Protein AF-A0A540MP29-F1 (afdb_monomer_lite)

Radius of gyration: 24.88 Å; chains: 1; bounding box: 74×57×74 Å

InterPro domains:
  IPR001371 Glycoside hydrolase, family 14B, plant [PR00842] (79-89)
  IPR001371 Glycoside hydrolase, family 14B, plant [PR00842] (167-181)
  IPR001371 Glycoside hydrolase, family 14B, plant [PR00842] (182-196)
  IPR001554 Glycoside hydrolase, family 14 [PF01373] (43-194)
  IPR001554 Glycoside hydrolase, family 14 [PR00750] (41-57)
  IPR001554 Glycoside hydrolase, family 14 [PR00750] (58-69)
  IPR001554 Glycoside hydrolase, family 14 [PR00750] (76-99)
  IPR001554 Glycoside hydrolase, family 14 [PR00750] (116-138)
  IPR001554 Glycoside hydrolase, family 14 [PTHR31352] (33-196)
  IPR017853 Glycoside hydrolase superfamily [SSF51445] (36-203)

Structure (mmCIF, N/CA/C/O backbone):
data_AF-A0A540MP29-F1
#
_entry.id   AF-A0A540MP29-F1
#
loop_
_atom_site.group_PDB
_atom_site.id
_atom_site.type_symbol
_atom_site.label_atom_id
_atom_site.label_alt_id
_atom_site.label_comp_id
_atom_site.label_asym_id
_atom_site.label_entity_id
_atom_site.label_seq_id
_atom_site.pdbx_PDB_ins_code
_atom_site.Cartn_x
_atom_site.Cartn_y
_atom_site.Cartn_z
_atom_site.occupancy
_atom_site.B_iso_or_equiv
_atom_site.auth_seq_id
_atom_site.auth_comp_id
_atom_site.auth_asym_id
_atom_site.auth_atom_id
_atom_site.pdbx_PDB_model_num
ATOM 1 N N . MET A 1 1 ? 47.953 -23.036 -49.749 1.00 33.31 1 MET A N 1
ATOM 2 C CA . MET A 1 1 ? 49.205 -23.776 -49.501 1.00 33.31 1 MET A CA 1
ATOM 3 C C . MET A 1 1 ? 49.205 -24.235 -48.051 1.00 33.31 1 MET A C 1
ATOM 5 O O . MET A 1 1 ? 49.111 -23.374 -47.195 1.00 33.31 1 MET A O 1
ATOM 9 N N . VAL A 1 2 ? 49.232 -25.565 -47.855 1.00 31.31 2 VAL A N 1
ATOM 10 C CA . VAL A 1 2 ? 49.793 -26.329 -46.709 1.00 31.31 2 VAL A CA 1
ATOM 11 C C . VAL A 1 2 ? 49.243 -25.942 -45.317 1.00 31.31 2 VAL A C 1
ATOM 13 O O . VAL A 1 2 ? 49.648 -24.937 -44.757 1.00 31.31 2 VAL A O 1
ATOM 16 N N . ARG A 1 3 ? 48.173 -26.562 -44.783 1.00 27.64 3 ARG A N 1
ATOM 17 C CA . ARG A 1 3 ? 48.098 -27.882 -44.098 1.00 27.64 3 ARG A CA 1
ATOM 18 C C . ARG A 1 3 ? 49.318 -28.210 -43.233 1.00 27.64 3 ARG A C 1
ATOM 20 O O . ARG A 1 3 ? 50.332 -28.581 -43.789 1.00 27.64 3 ARG A O 1
ATOM 27 N N . ASP A 1 4 ? 49.128 -28.241 -41.916 1.00 33.19 4 ASP A N 1
ATOM 28 C CA . ASP A 1 4 ? 49.506 -29.421 -41.137 1.00 33.19 4 ASP A CA 1
ATOM 29 C C . ASP A 1 4 ? 48.557 -29.641 -39.959 1.00 33.19 4 ASP A C 1
ATOM 31 O O . ASP A 1 4 ? 47.975 -28.716 -39.395 1.00 33.19 4 ASP A O 1
ATOM 35 N N . SER A 1 5 ? 48.336 -30.924 -39.705 1.00 32.25 5 SER A N 1
ATOM 36 C CA . SER A 1 5 ? 47.266 -31.533 -38.934 1.00 32.25 5 SER A CA 1
ATOM 37 C C . SER A 1 5 ? 47.905 -32.480 -37.924 1.00 32.25 5 SER A C 1
ATOM 39 O O . SER A 1 5 ? 48.647 -33.372 -38.318 1.00 32.25 5 SER A O 1
ATOM 41 N N . ALA A 1 6 ? 47.567 -32.330 -36.648 1.00 35.88 6 ALA A N 1
ATOM 42 C CA . ALA A 1 6 ? 47.638 -33.361 -35.611 1.00 35.88 6 ALA A CA 1
ATOM 43 C C . ALA A 1 6 ? 46.586 -32.939 -34.567 1.00 35.88 6 ALA A C 1
ATOM 45 O O . ALA A 1 6 ? 46.634 -31.818 -34.083 1.00 35.88 6 ALA A O 1
ATOM 46 N N . GLY A 1 7 ? 45.502 -33.664 -34.291 1.00 31.38 7 GLY A N 1
ATOM 47 C CA . GLY A 1 7 ? 45.434 -35.096 -34.031 1.00 31.38 7 GLY A CA 1
ATOM 48 C C . GLY A 1 7 ? 45.574 -35.312 -32.522 1.00 31.38 7 GLY A C 1
ATOM 49 O O . GLY A 1 7 ? 46.664 -35.626 -32.065 1.00 31.38 7 GLY A O 1
ATOM 50 N N . GLY A 1 8 ? 44.497 -35.099 -31.753 1.00 28.12 8 GLY A N 1
ATOM 51 C CA . GLY A 1 8 ? 44.507 -35.275 -30.296 1.00 28.12 8 GLY A CA 1
ATOM 52 C C . GLY A 1 8 ? 43.137 -35.064 -29.646 1.00 28.12 8 GLY A C 1
ATOM 53 O O . GLY A 1 8 ? 42.752 -33.943 -29.353 1.00 28.12 8 GLY A O 1
ATOM 54 N N . THR A 1 9 ? 42.416 -36.172 -29.493 1.00 29.55 9 THR A N 1
ATOM 55 C CA . THR A 1 9 ? 41.225 -36.493 -28.687 1.00 29.55 9 THR A CA 1
ATOM 56 C C . THR A 1 9 ? 40.687 -35.445 -27.697 1.00 29.55 9 THR A C 1
ATOM 58 O O . THR A 1 9 ? 41.373 -35.026 -26.769 1.00 29.55 9 THR A O 1
ATOM 61 N N . LEU A 1 10 ? 39.388 -35.145 -27.833 1.00 34.34 10 LEU A N 1
ATOM 62 C CA . LEU A 1 10 ? 38.552 -34.496 -26.819 1.00 34.34 10 LEU A CA 1
ATOM 63 C C . LEU A 1 10 ? 38.485 -35.378 -25.563 1.00 34.34 10 LEU A C 1
ATOM 65 O O . LEU A 1 10 ? 37.870 -36.444 -25.590 1.00 34.34 10 LEU A O 1
ATOM 69 N N . VAL A 1 11 ? 39.095 -34.931 -24.468 1.00 33.56 11 VAL A N 1
ATOM 70 C CA . VAL A 1 11 ? 38.835 -35.478 -23.134 1.00 33.56 11 VAL A CA 1
ATOM 71 C C . VAL A 1 11 ? 37.844 -34.533 -22.473 1.00 33.56 11 VAL A C 1
ATOM 73 O O . VAL A 1 11 ? 38.187 -33.412 -22.112 1.00 33.56 11 VAL A O 1
ATOM 76 N N . GLY A 1 12 ? 36.587 -34.971 -22.397 1.00 32.06 12 GLY A N 1
ATOM 77 C CA . GLY A 1 12 ? 35.583 -34.320 -21.571 1.00 32.06 12 GLY A CA 1
ATOM 78 C C . GLY A 1 12 ? 35.999 -34.451 -20.114 1.00 32.06 12 GLY A C 1
ATOM 79 O O . GLY A 1 12 ? 36.047 -35.557 -19.578 1.00 32.06 12 GLY A O 1
ATOM 80 N N . GLU A 1 13 ? 36.328 -33.328 -19.487 1.00 29.45 13 GLU A N 1
ATOM 81 C CA . GLU A 1 13 ? 36.437 -33.259 -18.038 1.00 29.45 13 GLU A CA 1
ATOM 82 C C . GLU A 1 13 ? 35.027 -33.430 -17.465 1.00 29.45 13 GLU A C 1
ATOM 84 O O . GLU A 1 13 ? 34.174 -32.547 -17.553 1.00 29.45 13 GLU A O 1
ATOM 89 N N . ASN A 1 14 ? 34.771 -34.625 -16.930 1.00 31.55 14 ASN A N 1
ATOM 90 C CA . ASN A 1 14 ? 33.625 -34.906 -16.080 1.00 31.55 14 ASN A CA 1
ATOM 91 C C . ASN A 1 14 ? 33.770 -34.067 -14.809 1.00 31.55 14 ASN A C 1
ATOM 93 O O . ASN A 1 14 ? 34.454 -34.465 -13.867 1.00 31.55 14 ASN A O 1
ATOM 97 N N . VAL A 1 15 ? 33.141 -32.894 -14.795 1.00 38.47 15 VAL A N 1
ATOM 98 C CA . VAL A 1 15 ? 32.898 -32.162 -13.555 1.00 38.47 15 VAL A CA 1
ATOM 99 C C . VAL A 1 15 ? 31.799 -32.914 -12.821 1.00 38.47 15 VAL A C 1
ATOM 101 O O . VAL A 1 15 ? 30.651 -32.950 -13.261 1.00 38.47 15 VAL A O 1
ATOM 104 N N . ASP A 1 16 ? 32.197 -33.561 -11.730 1.00 31.34 16 ASP A N 1
ATOM 105 C CA . ASP A 1 16 ? 31.313 -34.236 -10.792 1.00 31.34 16 ASP A CA 1
ATOM 106 C C . ASP A 1 16 ? 30.158 -33.301 -10.417 1.00 31.34 16 ASP A C 1
ATOM 108 O O . ASP A 1 16 ? 30.352 -32.233 -9.827 1.00 31.34 16 ASP A O 1
ATOM 112 N N . HIS A 1 17 ? 28.935 -33.709 -10.757 1.00 37.91 17 HIS A N 1
ATOM 113 C CA . HIS A 1 17 ? 27.728 -33.140 -10.178 1.00 37.91 17 HIS A CA 1
ATOM 114 C C . HIS A 1 17 ? 27.652 -33.591 -8.720 1.00 37.91 17 HIS A C 1
ATOM 116 O O . HIS A 1 17 ? 26.874 -34.475 -8.357 1.00 37.91 17 HIS A O 1
ATOM 122 N N . ASN A 1 18 ? 28.461 -32.961 -7.870 1.00 33.91 18 ASN A N 1
ATOM 123 C CA . ASN A 1 18 ? 28.213 -32.953 -6.444 1.00 33.91 18 ASN A CA 1
ATOM 124 C C . ASN A 1 18 ? 26.827 -32.341 -6.248 1.00 33.91 18 ASN A C 1
ATOM 126 O O . ASN A 1 18 ? 26.625 -31.138 -6.4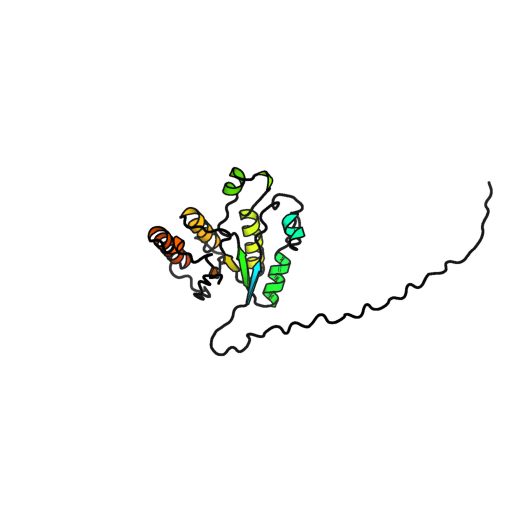22 1.00 33.91 18 ASN A O 1
ATOM 130 N N . LYS A 1 19 ? 25.860 -33.210 -5.935 1.00 34.91 19 LYS A N 1
ATOM 131 C CA . LYS A 1 19 ? 24.610 -32.826 -5.292 1.00 34.91 19 LYS A CA 1
ATOM 132 C C . LYS A 1 19 ? 24.998 -31.946 -4.115 1.00 34.91 19 LYS A C 1
ATOM 134 O O . LYS A 1 19 ? 25.542 -32.437 -3.131 1.00 34.91 19 LYS A O 1
ATOM 139 N N . VAL A 1 20 ? 24.749 -30.650 -4.247 1.00 37.03 20 VAL A N 1
ATOM 140 C CA . VAL A 1 20 ? 24.669 -29.774 -3.089 1.00 37.03 20 VAL A CA 1
ATOM 141 C C . VAL A 1 20 ? 23.495 -30.321 -2.294 1.00 37.03 20 VAL A C 1
ATOM 143 O O . VAL A 1 20 ? 22.347 -30.252 -2.731 1.00 37.03 20 VAL A O 1
ATOM 146 N N . GLU A 1 21 ? 23.823 -31.011 -1.210 1.00 34.56 21 GLU A N 1
ATOM 147 C CA . GLU A 1 21 ? 22.857 -31.458 -0.227 1.00 34.56 21 GLU A CA 1
ATOM 148 C C . GLU A 1 21 ? 22.109 -30.214 0.253 1.00 34.56 21 GLU A C 1
ATOM 150 O O . GLU A 1 21 ? 22.719 -29.247 0.709 1.00 34.56 21 GLU A O 1
ATOM 155 N N . ASP A 1 22 ? 20.791 -30.229 0.059 1.00 39.34 22 ASP A N 1
ATOM 156 C CA . ASP A 1 22 ? 19.850 -29.241 0.572 1.00 39.34 22 ASP A CA 1
ATOM 157 C C . ASP A 1 22 ? 19.895 -29.314 2.102 1.00 39.34 22 ASP A C 1
ATOM 159 O O . ASP A 1 22 ? 19.172 -30.076 2.751 1.00 39.34 22 ASP A O 1
ATOM 163 N N . SER A 1 23 ? 20.874 -28.614 2.674 1.00 37.59 23 SER A N 1
ATOM 164 C CA . SER A 1 23 ? 21.088 -28.529 4.105 1.00 37.59 23 SER A CA 1
ATOM 165 C C . SER A 1 23 ? 19.974 -27.675 4.685 1.00 37.59 23 SER A C 1
ATOM 167 O O . SER A 1 23 ? 20.073 -26.450 4.729 1.00 37.59 23 SER A O 1
ATOM 169 N N . SER A 1 24 ? 18.909 -28.355 5.103 1.00 43.00 24 SER A N 1
ATOM 170 C CA . SER A 1 24 ? 17.928 -27.869 6.066 1.00 43.00 24 SER A CA 1
ATOM 171 C C . SER A 1 24 ? 17.505 -26.419 5.829 1.00 43.00 24 SER A C 1
ATOM 173 O O . SER A 1 24 ? 17.789 -25.534 6.639 1.00 43.00 24 SER A O 1
ATOM 175 N N . LEU A 1 25 ? 16.740 -26.187 4.761 1.00 35.31 25 LEU A N 1
ATOM 176 C CA . LEU A 1 25 ? 15.616 -25.267 4.885 1.00 35.31 25 LEU A CA 1
ATOM 177 C C . LEU A 1 25 ? 14.790 -25.800 6.056 1.00 35.31 25 LEU A C 1
ATOM 179 O O . LEU A 1 25 ? 14.056 -26.781 5.913 1.00 35.31 25 LEU A O 1
ATOM 183 N N . GLU A 1 26 ? 15.007 -25.234 7.245 1.00 34.00 26 GLU A N 1
ATOM 184 C CA . GLU A 1 26 ? 14.131 -25.465 8.380 1.00 34.00 26 GLU A CA 1
ATOM 185 C C . GLU A 1 26 ? 12.720 -25.230 7.853 1.00 34.00 26 GLU A C 1
ATOM 187 O O . GLU A 1 26 ? 12.372 -24.120 7.444 1.00 34.00 26 GLU A O 1
ATOM 192 N N . LYS A 1 27 ? 11.933 -26.308 7.756 1.00 29.25 27 LYS A N 1
ATOM 193 C CA . LYS A 1 27 ? 10.500 -26.194 7.534 1.00 29.25 27 LYS A CA 1
ATOM 194 C C . LYS A 1 27 ? 10.004 -25.379 8.711 1.00 29.25 27 LYS A C 1
ATOM 196 O O . LYS A 1 27 ? 9.807 -25.923 9.794 1.00 29.25 27 LYS A O 1
ATOM 201 N N . PHE A 1 28 ? 9.863 -24.075 8.503 1.00 30.06 28 PHE A N 1
ATOM 202 C CA . PHE A 1 28 ? 9.106 -23.241 9.405 1.00 30.06 28 PHE A CA 1
ATOM 203 C C . PHE A 1 28 ? 7.740 -23.897 9.495 1.00 30.06 28 PHE A C 1
ATOM 205 O O . PHE A 1 28 ? 7.034 -24.028 8.494 1.00 30.06 28 PHE A O 1
ATOM 212 N N . GLU A 1 29 ? 7.431 -24.411 10.678 1.00 36.50 29 GLU A N 1
ATOM 213 C CA . GLU A 1 29 ? 6.109 -24.916 10.976 1.00 36.50 29 GLU A CA 1
ATOM 214 C C . GLU A 1 29 ? 5.165 -23.724 10.814 1.00 36.50 29 GLU A C 1
ATOM 216 O O . GLU A 1 29 ? 5.225 -22.748 11.569 1.00 36.50 29 GLU A O 1
ATOM 221 N N . GLU A 1 30 ? 4.384 -23.747 9.734 1.00 49.72 30 GLU A N 1
ATOM 222 C CA . GLU A 1 30 ? 3.329 -22.777 9.491 1.00 49.72 30 GLU A CA 1
ATOM 223 C C . GLU A 1 30 ? 2.410 -22.856 10.708 1.00 49.72 30 GLU A C 1
ATOM 225 O O . GLU A 1 30 ? 1.782 -23.883 10.963 1.00 49.72 30 GLU A O 1
ATOM 230 N N . ARG A 1 31 ? 2.442 -21.815 11.547 1.00 56.34 31 ARG A N 1
ATOM 231 C CA . ARG A 1 31 ? 1.633 -21.779 12.761 1.00 56.34 31 ARG A CA 1
ATOM 232 C C . ARG A 1 31 ? 0.179 -21.751 12.332 1.00 56.34 31 ARG A C 1
ATOM 234 O O . ARG A 1 31 ? -0.308 -20.730 11.851 1.00 56.34 31 ARG A O 1
ATOM 241 N N . ASP A 1 32 ? -0.468 -22.893 12.486 1.00 57.88 32 ASP A N 1
ATOM 242 C CA . ASP A 1 32 ? -1.822 -23.092 12.023 1.00 57.88 32 ASP A CA 1
ATOM 243 C C . ASP A 1 32 ? -2.808 -22.410 12.984 1.00 57.88 32 ASP A C 1
ATOM 245 O O . ASP A 1 32 ? -2.896 -22.747 14.165 1.00 57.88 32 ASP A O 1
ATOM 249 N N . PHE A 1 33 ? -3.519 -21.399 12.483 1.00 63.97 33 PHE A N 1
ATOM 250 C CA . PHE A 1 33 ? -4.613 -20.743 13.203 1.00 63.97 33 PHE A CA 1
ATOM 251 C C . PHE A 1 33 ? -5.963 -21.449 12.968 1.00 63.97 33 PHE A C 1
ATOM 253 O O . PHE A 1 33 ? -7.002 -20.976 13.456 1.00 63.97 33 PHE A O 1
ATOM 260 N N . THR A 1 34 ? -5.984 -22.572 12.236 1.00 58.50 34 THR A N 1
ATOM 261 C CA . THR A 1 34 ? -7.187 -23.381 12.046 1.00 58.50 34 THR A CA 1
ATOM 262 C C . THR A 1 34 ? -7.676 -23.918 13.392 1.00 58.50 34 THR A C 1
ATOM 264 O O . THR A 1 34 ? -6.917 -24.347 14.259 1.00 58.50 34 THR A O 1
ATOM 267 N N . GLY A 1 35 ? -8.988 -23.835 13.618 1.00 56.50 35 GLY A N 1
ATOM 268 C CA . GLY A 1 35 ? -9.606 -24.385 14.825 1.00 56.50 35 GLY A CA 1
ATOM 269 C C . GLY A 1 35 ? -9.537 -23.509 16.079 1.00 56.50 35 GLY A C 1
ATOM 270 O O . GLY A 1 35 ? -9.987 -23.975 17.123 1.00 56.50 35 GLY A O 1
ATOM 271 N N . THR A 1 36 ? -9.059 -22.256 16.015 1.00 61.44 36 THR A N 1
ATOM 272 C CA . THR A 1 36 ? -9.179 -21.313 17.146 1.00 61.44 36 THR A CA 1
ATOM 273 C C . THR A 1 36 ? -10.671 -21.112 17.485 1.00 61.44 36 THR A C 1
ATOM 275 O O . THR A 1 36 ? -11.386 -20.461 16.722 1.00 61.44 36 THR A O 1
ATOM 278 N N . PRO A 1 37 ? -11.193 -21.660 18.601 1.00 58.47 37 PRO A N 1
ATOM 279 C CA . PRO A 1 37 ? -12.624 -21.969 18.717 1.00 58.47 37 PRO A CA 1
ATOM 280 C C . PRO A 1 37 ? -13.540 -20.750 18.907 1.00 58.47 37 PRO A C 1
ATOM 282 O O . PRO A 1 37 ? -14.759 -20.908 18.929 1.00 58.47 37 PRO A O 1
ATOM 285 N N . CYS A 1 38 ? -12.986 -19.539 19.047 1.00 59.00 38 CYS A N 1
ATOM 286 C CA . CYS A 1 38 ? -13.762 -18.367 19.464 1.00 59.00 38 CYS A CA 1
ATOM 287 C C . CYS A 1 38 ? -13.433 -17.060 18.723 1.00 59.00 38 CYS A C 1
ATOM 289 O O . CYS A 1 38 ? -14.158 -16.084 18.904 1.00 59.00 38 CYS A O 1
ATOM 291 N N . VAL A 1 39 ? -12.361 -16.995 17.924 1.00 66.06 39 VAL A N 1
ATOM 292 C CA . VAL A 1 39 ? -11.960 -15.760 17.227 1.00 66.06 39 VAL A CA 1
ATOM 293 C C . VAL A 1 39 ? -11.441 -16.117 15.833 1.00 66.06 39 VAL A C 1
ATOM 295 O O . VAL A 1 39 ? -10.409 -16.782 15.749 1.00 66.06 39 VAL A O 1
ATOM 298 N N . PRO A 1 40 ? -12.115 -15.704 14.745 1.00 68.12 40 PRO A N 1
ATOM 299 C CA . PRO A 1 40 ? -11.571 -15.882 13.406 1.00 68.12 40 PRO A CA 1
ATOM 300 C C . PRO A 1 40 ? -10.276 -15.072 13.266 1.00 68.12 40 PRO A C 1
ATOM 302 O O . PRO A 1 40 ? -10.235 -13.889 13.614 1.00 68.12 40 PRO A O 1
ATOM 305 N N . VAL A 1 41 ? -9.220 -15.718 12.774 1.00 75.81 41 VAL A N 1
ATOM 306 C CA . VAL A 1 41 ? -7.913 -15.100 12.527 1.00 75.81 41 VAL A CA 1
ATOM 307 C C . VAL A 1 41 ? -7.748 -14.903 11.026 1.00 75.81 41 VAL A C 1
ATOM 309 O O . VAL A 1 41 ? -7.916 -15.846 10.261 1.00 75.81 41 VAL A O 1
ATOM 312 N N . TYR A 1 42 ? -7.399 -13.681 10.621 1.00 77.75 42 TYR A N 1
ATOM 313 C CA . TYR A 1 42 ? -7.052 -13.358 9.237 1.00 77.75 42 TYR A CA 1
ATOM 314 C C . TYR A 1 42 ? -5.548 -13.190 9.124 1.00 77.75 42 TYR A C 1
ATOM 316 O O . TYR A 1 42 ? -4.937 -12.466 9.913 1.00 77.75 42 TYR A O 1
ATOM 324 N N . ILE A 1 43 ? -4.967 -13.839 8.122 1.00 88.06 43 ILE A N 1
ATOM 325 C CA . ILE A 1 43 ? -3.565 -13.669 7.765 1.00 88.06 43 ILE A CA 1
ATOM 326 C C . ILE A 1 43 ? -3.495 -12.586 6.693 1.00 88.06 43 ILE A C 1
ATOM 328 O O . ILE A 1 43 ? -4.252 -12.602 5.722 1.00 88.06 43 ILE A O 1
ATOM 332 N N . MET A 1 44 ? -2.593 -11.630 6.882 1.00 90.62 44 MET A N 1
ATOM 333 C CA . MET A 1 44 ? -2.325 -10.584 5.905 1.00 90.62 44 MET A CA 1
ATOM 334 C C . MET A 1 44 ? -0.826 -10.450 5.677 1.00 90.62 44 MET A C 1
ATOM 336 O O . MET A 1 44 ? -0.040 -10.619 6.611 1.00 90.62 44 MET A O 1
ATOM 340 N N . LEU A 1 45 ? -0.442 -10.114 4.449 1.00 93.75 45 LEU A N 1
ATOM 341 C CA . LEU A 1 45 ? 0.939 -9.809 4.098 1.00 93.75 45 LEU A CA 1
ATOM 342 C C . LEU A 1 45 ? 1.104 -8.299 3.885 1.00 93.75 45 LEU A C 1
ATOM 344 O O . LEU A 1 45 ? 0.505 -7.762 2.949 1.00 93.75 45 LEU A O 1
ATOM 348 N N . PRO A 1 46 ? 1.919 -7.617 4.710 1.00 91.62 46 PRO A N 1
ATOM 349 C CA . PRO A 1 46 ? 2.322 -6.243 4.449 1.00 91.62 46 PRO A CA 1
ATOM 350 C C . PRO A 1 46 ? 3.184 -6.160 3.187 1.00 91.62 46 PRO A C 1
ATOM 352 O O . PRO A 1 46 ? 4.192 -6.858 3.070 1.00 91.62 46 PRO A O 1
ATOM 355 N N . VAL A 1 47 ? 2.808 -5.286 2.258 1.00 93.12 47 VAL A N 1
ATOM 356 C CA . VAL A 1 47 ? 3.565 -4.981 1.040 1.00 93.12 47 VAL A CA 1
ATOM 357 C C . VAL A 1 47 ? 3.997 -3.517 1.095 1.00 93.12 47 VAL A C 1
ATOM 359 O O . VAL A 1 47 ? 3.177 -2.619 1.280 1.00 93.12 47 VAL A O 1
ATOM 362 N N . SER A 1 48 ? 5.302 -3.272 0.969 1.00 91.31 48 SER A N 1
ATOM 363 C CA . SER A 1 48 ? 5.876 -1.925 1.047 1.00 91.31 48 SER A CA 1
ATOM 364 C C . SER A 1 48 ? 5.584 -1.097 -0.208 1.00 91.31 48 SER A C 1
ATOM 366 O O . SER A 1 48 ? 5.745 -1.577 -1.329 1.00 91.31 48 SER A O 1
ATOM 368 N N . GLY A 1 49 ? 5.216 0.172 -0.016 1.00 91.44 49 GLY A N 1
ATOM 369 C CA . GLY A 1 49 ? 4.979 1.138 -1.089 1.00 91.44 49 GLY A CA 1
ATOM 370 C C . GLY A 1 49 ? 6.269 1.813 -1.557 1.00 91.44 49 GLY A C 1
ATOM 371 O O . GLY A 1 49 ? 6.584 2.926 -1.140 1.00 91.44 49 GLY A O 1
ATOM 372 N N . ILE A 1 50 ? 7.038 1.142 -2.415 1.00 93.62 50 ILE A N 1
ATOM 373 C CA . ILE A 1 50 ? 8.293 1.669 -2.974 1.00 93.62 50 ILE A CA 1
ATOM 374 C C . ILE A 1 50 ? 7.987 2.586 -4.169 1.00 93.62 50 ILE A C 1
ATOM 376 O O . ILE A 1 50 ? 8.107 2.201 -5.326 1.00 93.62 50 ILE A O 1
ATOM 380 N N . HIS A 1 51 ? 7.533 3.807 -3.883 1.00 92.25 51 HIS A N 1
ATOM 381 C CA . HIS A 1 51 ? 7.029 4.733 -4.906 1.00 92.25 51 HIS A CA 1
ATOM 382 C C . HIS A 1 51 ? 8.116 5.559 -5.611 1.00 92.25 51 HIS A C 1
ATOM 384 O O . HIS A 1 51 ? 7.836 6.177 -6.639 1.00 92.25 51 HIS A O 1
ATOM 390 N N . TRP A 1 52 ? 9.335 5.635 -5.067 1.00 93.25 52 TRP A N 1
ATOM 391 C CA . TRP A 1 52 ? 10.446 6.370 -5.683 1.00 93.25 52 TRP A CA 1
ATOM 392 C C . TRP A 1 52 ? 11.065 5.564 -6.833 1.00 93.25 52 TRP A C 1
ATOM 394 O O . TRP A 1 52 ? 11.177 4.343 -6.773 1.00 93.25 52 TRP A O 1
ATOM 404 N N . TRP A 1 53 ? 11.463 6.260 -7.898 1.00 95.50 53 TRP A N 1
ATOM 405 C CA . TRP A 1 53 ? 11.881 5.727 -9.202 1.00 95.50 53 TRP A CA 1
ATOM 406 C C . TRP A 1 53 ? 10.814 4.958 -9.993 1.00 95.50 53 TRP A C 1
ATOM 408 O O . TRP A 1 53 ? 11.137 4.401 -11.045 1.00 95.50 53 TRP A O 1
ATOM 418 N N . TYR A 1 54 ? 9.553 4.967 -9.556 1.00 94.94 54 TYR A N 1
ATOM 419 C CA . TYR A 1 54 ? 8.459 4.255 -10.223 1.00 94.94 54 TYR A CA 1
ATOM 420 C C . TYR A 1 54 ? 8.179 4.772 -11.647 1.00 94.94 54 TYR A C 1
ATOM 422 O O . TYR A 1 54 ? 7.768 4.015 -12.515 1.00 94.94 54 TYR A O 1
ATOM 430 N N . LYS A 1 55 ? 8.469 6.049 -11.949 1.00 94.31 55 LYS A N 1
ATOM 431 C CA . LYS A 1 55 ? 8.313 6.599 -13.316 1.00 94.31 55 LYS A CA 1
ATOM 432 C C . LYS A 1 55 ? 9.420 6.189 -14.289 1.00 94.31 55 LYS A C 1
ATOM 434 O O . LYS A 1 55 ? 9.374 6.559 -15.462 1.00 94.31 55 LYS A O 1
ATOM 439 N N . THR A 1 56 ? 10.451 5.485 -13.827 1.00 95.44 56 THR A N 1
ATOM 440 C CA . THR A 1 56 ? 11.500 4.963 -14.714 1.00 95.44 56 THR A CA 1
ATOM 441 C C . THR A 1 56 ? 11.039 3.670 -15.375 1.00 95.44 56 THR A C 1
ATOM 443 O O . THR A 1 56 ? 10.230 2.954 -14.815 1.00 95.44 56 THR A O 1
ATOM 446 N N . ALA A 1 57 ? 11.582 3.303 -16.537 1.00 96.31 57 ALA A N 1
ATOM 447 C CA . ALA A 1 57 ? 11.206 2.038 -17.179 1.00 96.31 57 ALA A CA 1
ATOM 448 C C . ALA A 1 57 ? 11.618 0.791 -16.366 1.00 96.31 57 ALA A C 1
ATOM 450 O O . ALA A 1 57 ? 10.969 -0.252 -16.449 1.00 96.31 57 ALA A O 1
ATOM 451 N N . SER A 1 58 ? 12.708 0.889 -15.598 1.00 95.75 58 SER A N 1
ATOM 452 C CA . SER A 1 58 ? 13.309 -0.239 -14.884 1.00 95.75 58 SER A CA 1
ATOM 453 C C . SER A 1 58 ? 12.866 -0.389 -13.432 1.00 95.75 58 SER A C 1
ATOM 455 O O . SER A 1 58 ? 13.148 -1.437 -12.868 1.00 95.75 58 SER A O 1
ATOM 457 N N . HIS A 1 59 ? 12.226 0.616 -12.825 1.00 97.38 59 HIS A N 1
ATOM 458 C CA . HIS A 1 59 ? 11.748 0.568 -11.435 1.00 97.38 59 HIS A CA 1
ATOM 459 C C . HIS A 1 59 ? 12.839 0.101 -10.434 1.00 97.38 59 HIS A C 1
ATOM 461 O O . HIS A 1 59 ? 12.642 -0.830 -9.652 1.00 97.38 59 HIS A O 1
ATOM 467 N N . PRO A 1 60 ? 14.044 0.705 -10.445 1.00 97.50 60 PRO A N 1
ATOM 468 C CA . PRO A 1 60 ? 15.221 0.148 -9.781 1.00 97.50 60 PRO A CA 1
ATOM 469 C C . PRO A 1 60 ? 15.060 -0.017 -8.265 1.00 97.50 60 PRO A C 1
ATOM 471 O O . PRO A 1 60 ? 15.588 -0.978 -7.711 1.00 97.50 60 PRO A O 1
ATOM 474 N N . ALA A 1 61 ? 14.326 0.873 -7.589 1.00 97.06 61 ALA A N 1
ATOM 475 C CA . ALA A 1 61 ? 14.089 0.740 -6.154 1.00 97.06 61 ALA A CA 1
ATOM 476 C C . ALA A 1 61 ? 13.243 -0.495 -5.819 1.00 97.06 61 ALA A C 1
ATOM 478 O O . ALA A 1 61 ? 13.605 -1.247 -4.914 1.00 97.06 61 ALA A O 1
ATOM 479 N N . GLU A 1 62 ? 12.178 -0.747 -6.583 1.00 97.81 62 GLU A N 1
ATOM 480 C CA . GLU A 1 62 ? 11.350 -1.949 -6.449 1.00 97.81 62 GLU A CA 1
ATOM 481 C C . GLU A 1 62 ? 12.178 -3.213 -6.689 1.00 97.81 62 GLU A C 1
ATOM 483 O O . GLU A 1 62 ? 12.166 -4.113 -5.846 1.00 97.81 62 GLU A O 1
ATOM 488 N N . LEU A 1 63 ? 12.987 -3.236 -7.758 1.00 97.88 63 LEU A N 1
ATOM 489 C CA . LEU A 1 63 ? 13.876 -4.363 -8.058 1.00 97.88 63 LEU A CA 1
ATOM 490 C C . LEU A 1 63 ? 14.816 -4.675 -6.889 1.00 97.88 63 LEU A C 1
ATOM 492 O O . LEU A 1 63 ? 14.956 -5.834 -6.500 1.00 97.88 63 LEU A O 1
ATOM 496 N N . THR A 1 64 ? 15.441 -3.650 -6.302 1.00 97.88 64 THR A N 1
ATOM 497 C CA . THR A 1 64 ? 16.349 -3.831 -5.157 1.00 97.88 64 THR A CA 1
ATOM 498 C C . THR A 1 64 ? 15.633 -4.225 -3.868 1.00 97.88 64 THR A C 1
ATOM 500 O O . THR A 1 64 ? 16.230 -4.895 -3.031 1.00 97.88 64 THR A O 1
ATOM 503 N N . ALA A 1 65 ? 14.358 -3.858 -3.718 1.00 96.69 65 ALA A N 1
ATOM 504 C CA . ALA A 1 65 ? 13.515 -4.287 -2.605 1.00 96.69 65 ALA A CA 1
ATOM 505 C C . ALA A 1 65 ? 12.998 -5.731 -2.769 1.00 96.69 65 ALA A C 1
ATOM 507 O O . ALA A 1 65 ? 12.416 -6.280 -1.837 1.00 96.69 65 ALA A O 1
ATOM 508 N N . GLY A 1 66 ? 13.218 -6.354 -3.934 1.00 97.12 66 GLY A N 1
ATOM 509 C CA . GLY A 1 66 ? 12.769 -7.712 -4.248 1.00 97.12 66 GLY A CA 1
ATOM 510 C C . GLY A 1 66 ? 11.438 -7.779 -5.002 1.00 97.12 66 GLY A C 1
ATOM 511 O O . GLY A 1 66 ? 10.976 -8.874 -5.324 1.00 97.12 66 GLY A O 1
ATOM 512 N N . PHE A 1 67 ? 10.836 -6.637 -5.339 1.00 97.06 67 PHE A N 1
ATOM 513 C CA . PHE A 1 67 ? 9.679 -6.574 -6.226 1.00 97.06 67 PHE A CA 1
ATOM 514 C C . PHE A 1 67 ? 10.173 -6.530 -7.668 1.00 97.06 67 PHE A C 1
ATOM 516 O O . PHE A 1 67 ? 10.680 -5.512 -8.131 1.00 97.06 67 PHE A O 1
ATOM 523 N N . TYR A 1 68 ? 10.023 -7.629 -8.411 1.00 97.56 68 TYR A N 1
ATOM 524 C CA . TYR A 1 68 ? 10.395 -7.653 -9.828 1.00 97.56 68 TYR A CA 1
ATOM 525 C C . TYR A 1 68 ? 9.357 -6.910 -10.699 1.00 97.56 68 TYR A C 1
ATOM 527 O O . TYR A 1 68 ? 8.757 -7.487 -11.601 1.00 97.56 68 TYR A O 1
ATOM 535 N N . ASN A 1 69 ? 9.101 -5.641 -10.404 1.00 98.19 69 ASN A N 1
ATOM 536 C CA . ASN A 1 69 ? 8.201 -4.774 -11.154 1.00 98.19 69 ASN A CA 1
ATOM 537 C C . ASN A 1 69 ? 8.990 -4.001 -12.222 1.00 98.19 69 ASN A C 1
ATOM 539 O O . ASN A 1 69 ? 10.150 -3.656 -12.007 1.00 98.19 69 ASN A O 1
ATOM 543 N N . SER A 1 70 ? 8.389 -3.761 -13.383 1.00 96.56 70 SER A N 1
ATOM 544 C CA . SER A 1 70 ? 8.930 -2.886 -14.432 1.00 96.56 70 SER A CA 1
ATOM 545 C C . SER A 1 70 ? 7.793 -2.371 -15.309 1.00 96.56 70 SER A C 1
ATOM 547 O O . SER A 1 70 ? 6.681 -2.895 -15.266 1.00 96.56 70 SER A O 1
ATOM 549 N N . CYS A 1 71 ? 8.060 -1.411 -16.199 1.00 94.19 71 CYS A N 1
ATOM 550 C CA . CYS A 1 71 ? 7.009 -0.835 -17.050 1.00 94.19 71 CYS A CA 1
ATOM 551 C C . CYS A 1 71 ? 6.310 -1.847 -17.985 1.00 94.19 71 CYS A C 1
ATOM 553 O O . CYS A 1 71 ? 5.262 -1.551 -18.555 1.00 94.19 71 CYS A O 1
ATOM 555 N N . ASN A 1 72 ? 6.896 -3.035 -18.165 1.00 95.75 72 ASN A N 1
ATOM 556 C CA . ASN A 1 72 ? 6.390 -4.129 -18.994 1.00 95.75 72 ASN A CA 1
ATOM 557 C C . ASN A 1 72 ? 6.092 -5.421 -18.210 1.00 95.75 72 ASN A C 1
ATOM 559 O O . ASN A 1 72 ? 5.809 -6.448 -18.833 1.00 95.75 72 ASN A O 1
ATOM 563 N N . ARG A 1 73 ? 6.180 -5.406 -16.875 1.00 96.38 73 ARG A N 1
ATOM 564 C CA . ARG A 1 73 ? 5.933 -6.576 -16.025 1.00 96.38 73 ARG A CA 1
ATOM 565 C C . ARG A 1 73 ? 5.287 -6.148 -14.719 1.00 96.38 73 ARG A C 1
ATOM 567 O O . ARG A 1 73 ? 5.904 -5.438 -13.937 1.00 96.38 73 ARG A O 1
ATOM 574 N N . ASP A 1 74 ? 4.109 -6.695 -14.442 1.00 96.94 74 ASP A N 1
ATOM 575 C CA . ASP A 1 74 ? 3.482 -6.547 -13.133 1.00 96.94 74 ASP A CA 1
ATOM 576 C C . ASP A 1 74 ? 4.212 -7.402 -12.079 1.00 96.94 74 ASP A C 1
ATOM 578 O O . ASP A 1 74 ? 4.183 -8.639 -12.112 1.00 96.94 74 ASP A O 1
ATOM 582 N N . GLY A 1 75 ? 4.911 -6.734 -11.161 1.00 97.44 75 GLY A N 1
ATOM 583 C CA . GLY A 1 75 ? 5.616 -7.355 -10.041 1.00 97.44 75 GLY A CA 1
ATOM 584 C C . GLY A 1 75 ? 4.708 -7.835 -8.906 1.00 97.44 75 GLY A C 1
ATOM 585 O O . GLY A 1 75 ? 5.123 -8.705 -8.137 1.00 97.44 75 GLY A O 1
ATOM 586 N N . TYR A 1 76 ? 3.480 -7.321 -8.820 1.00 97.94 76 TYR A N 1
ATOM 587 C CA . TYR A 1 76 ? 2.542 -7.548 -7.722 1.00 97.94 76 TYR A CA 1
ATOM 588 C C . TYR A 1 76 ? 1.537 -8.663 -8.019 1.00 97.94 76 TYR A C 1
ATOM 590 O O . TYR A 1 76 ? 1.172 -9.400 -7.102 1.00 97.94 76 TYR A O 1
ATOM 598 N N . ALA A 1 77 ? 1.182 -8.888 -9.287 1.00 97.69 77 ALA A N 1
ATOM 599 C CA . ALA A 1 77 ? 0.276 -9.970 -9.689 1.00 97.69 77 ALA A CA 1
ATOM 600 C C . ALA A 1 77 ? 0.687 -11.365 -9.164 1.00 97.69 77 ALA A C 1
ATOM 602 O O . ALA A 1 77 ? -0.172 -12.081 -8.636 1.00 97.69 77 ALA A O 1
ATOM 603 N N . PRO A 1 78 ? 1.975 -11.772 -9.200 1.00 98.06 78 PRO A N 1
ATOM 604 C CA . PRO A 1 78 ? 2.403 -13.035 -8.596 1.00 98.06 78 PRO A CA 1
ATOM 605 C C . PRO A 1 78 ? 2.212 -13.086 -7.072 1.00 98.06 78 PRO A C 1
ATOM 607 O O . PRO A 1 78 ? 1.920 -14.153 -6.531 1.00 98.06 78 PRO A O 1
ATOM 610 N N . ILE A 1 79 ? 2.349 -11.950 -6.379 1.00 97.81 79 ILE A N 1
ATOM 611 C CA . ILE A 1 79 ? 2.124 -11.843 -4.930 1.00 97.81 79 ILE A CA 1
ATOM 612 C C . ILE A 1 79 ? 0.633 -12.019 -4.639 1.00 97.81 79 ILE A C 1
ATOM 614 O O . ILE A 1 79 ? 0.271 -12.832 -3.792 1.00 97.81 79 ILE A O 1
ATOM 618 N N . SER A 1 80 ? -0.237 -11.332 -5.383 1.00 97.62 80 SER A N 1
ATOM 619 C CA . SER A 1 80 ? -1.691 -11.464 -5.247 1.00 97.62 80 SER A CA 1
ATOM 620 C C . SER A 1 80 ? -2.163 -12.900 -5.512 1.00 97.62 80 SER A C 1
ATOM 622 O O . SER A 1 80 ? -2.953 -13.446 -4.741 1.00 97.62 80 SER A O 1
ATOM 624 N N . ALA A 1 81 ? -1.623 -13.558 -6.543 1.00 97.62 81 ALA A N 1
ATOM 625 C CA . ALA A 1 81 ? -1.913 -14.961 -6.842 1.00 97.62 81 ALA A CA 1
ATOM 626 C C . ALA A 1 81 ? -1.442 -15.915 -5.728 1.00 97.62 81 ALA A C 1
ATOM 628 O O . ALA A 1 81 ? -2.143 -16.872 -5.392 1.00 97.62 81 ALA A O 1
ATOM 629 N N . MET A 1 82 ? -0.276 -15.648 -5.133 1.00 97.75 82 MET A N 1
ATOM 630 C CA . MET A 1 82 ? 0.217 -16.402 -3.981 1.00 97.75 82 MET A CA 1
ATOM 631 C C . MET A 1 82 ? -0.716 -16.225 -2.779 1.00 97.75 82 MET A C 1
ATOM 633 O O . MET A 1 82 ? -1.198 -17.221 -2.246 1.00 97.75 82 MET A O 1
ATOM 637 N N . LEU A 1 83 ? -1.066 -14.990 -2.410 1.00 96.50 83 LEU A N 1
ATOM 638 C CA . LEU A 1 83 ? -1.973 -14.717 -1.290 1.00 96.50 83 LEU A CA 1
ATOM 639 C C . LEU A 1 83 ? -3.341 -15.378 -1.477 1.00 96.50 83 LEU A C 1
ATOM 641 O O . LEU A 1 83 ? -3.881 -15.943 -0.527 1.00 96.50 83 LEU A O 1
ATOM 645 N N . LYS A 1 84 ? -3.858 -15.406 -2.713 1.00 95.75 84 LYS A N 1
ATOM 646 C CA . LYS A 1 84 ? -5.113 -16.091 -3.041 1.00 95.75 84 LYS A CA 1
ATOM 647 C C . LYS A 1 84 ? -5.081 -17.575 -2.684 1.00 95.75 84 LYS A C 1
ATOM 649 O O . LYS A 1 84 ? -6.063 -18.088 -2.157 1.00 95.75 84 LYS A O 1
ATOM 654 N N . LYS A 1 85 ? -3.964 -18.258 -2.952 1.00 95.75 85 LYS A N 1
ATOM 655 C CA . LYS A 1 85 ? -3.777 -19.683 -2.632 1.00 95.75 85 LYS A CA 1
ATOM 656 C C . LYS A 1 85 ? -3.807 -19.953 -1.123 1.00 95.75 85 LYS A C 1
ATOM 658 O O . LYS A 1 85 ? -4.201 -21.042 -0.723 1.00 95.75 85 LYS A O 1
ATOM 663 N N . HIS A 1 86 ? -3.392 -18.976 -0.320 1.00 92.62 86 HIS A N 1
ATOM 664 C CA . HIS A 1 86 ? -3.320 -19.067 1.139 1.00 92.62 86 HIS A CA 1
ATOM 665 C C . HIS A 1 86 ? -4.506 -18.395 1.850 1.00 92.62 86 HIS A C 1
ATOM 667 O O . HIS A 1 86 ? -4.462 -18.230 3.064 1.00 92.62 86 HIS A O 1
ATOM 673 N N . GLU A 1 87 ? -5.541 -17.974 1.108 1.00 90.06 87 GLU A N 1
ATOM 674 C CA . GLU A 1 87 ? -6.697 -17.235 1.647 1.00 90.06 87 GLU A CA 1
ATOM 675 C C . GLU A 1 87 ? -6.292 -16.011 2.494 1.00 90.06 87 GLU A C 1
ATOM 677 O O . GLU A 1 87 ? -6.984 -15.602 3.427 1.00 90.06 87 GLU A O 1
ATOM 682 N N . ALA A 1 88 ? -5.152 -15.410 2.148 1.00 91.31 88 ALA A N 1
ATOM 683 C CA . ALA A 1 88 ? -4.578 -14.279 2.853 1.00 91.31 88 ALA A CA 1
ATOM 684 C C . ALA A 1 88 ? -4.975 -12.953 2.191 1.00 91.31 88 ALA A C 1
ATOM 686 O O . ALA A 1 88 ? -5.216 -12.870 0.984 1.00 91.31 88 ALA A O 1
ATOM 687 N N . ALA A 1 89 ? -5.012 -11.898 2.998 1.00 92.38 89 ALA A N 1
ATOM 688 C CA . ALA A 1 89 ? -5.227 -10.535 2.535 1.00 92.38 89 ALA A CA 1
ATOM 689 C C . ALA A 1 89 ? -3.898 -9.842 2.198 1.00 92.38 89 ALA A C 1
ATOM 691 O O . ALA A 1 89 ? -2.842 -10.161 2.753 1.00 92.38 89 ALA A O 1
ATOM 692 N N . LEU A 1 90 ? -3.956 -8.842 1.327 1.00 94.75 90 LEU A N 1
ATOM 693 C CA . LEU A 1 90 ? -2.850 -7.914 1.112 1.00 94.75 90 LEU A CA 1
ATOM 694 C C . LEU A 1 90 ? -3.031 -6.710 2.041 1.00 94.75 90 LEU A C 1
ATOM 696 O O . LEU A 1 90 ? -4.131 -6.178 2.136 1.00 94.75 90 LEU A O 1
ATOM 700 N N . ASN A 1 91 ? -1.978 -6.269 2.725 1.00 92.62 91 ASN A N 1
ATOM 701 C CA . ASN A 1 91 ? -1.990 -5.022 3.491 1.00 92.62 91 ASN A CA 1
ATOM 702 C C . ASN A 1 91 ? -1.008 -4.038 2.849 1.00 92.62 91 ASN A C 1
ATOM 704 O O . ASN A 1 91 ? 0.189 -4.319 2.801 1.00 92.62 91 ASN A O 1
ATOM 708 N N . PHE A 1 92 ? -1.505 -2.925 2.312 1.00 90.44 92 PHE A N 1
ATOM 709 C CA . PHE A 1 92 ? -0.692 -1.974 1.557 1.00 90.44 92 PHE A CA 1
ATOM 710 C C . PHE A 1 92 ? -0.553 -0.636 2.272 1.00 90.44 92 PHE A C 1
ATOM 712 O O . PHE A 1 92 ? -1.527 -0.073 2.766 1.00 90.44 92 PHE A O 1
ATOM 719 N N . THR A 1 93 ? 0.665 -0.103 2.284 1.00 80.69 93 THR A N 1
ATOM 720 C CA . THR A 1 93 ? 0.958 1.236 2.811 1.00 80.69 93 THR A CA 1
ATOM 721 C C . THR A 1 93 ? 0.847 2.312 1.714 1.00 80.69 93 THR A C 1
ATOM 723 O O . THR A 1 93 ? 0.616 1.989 0.553 1.00 80.69 93 THR A O 1
ATOM 726 N N . CYS A 1 94 ? 1.029 3.590 2.059 1.00 69.69 94 CYS A N 1
ATOM 727 C CA . CYS A 1 94 ? 1.044 4.748 1.144 1.00 69.69 94 CYS A CA 1
ATOM 728 C C . CYS A 1 94 ? -0.304 5.155 0.523 1.00 69.69 94 CYS A C 1
ATOM 730 O O . CYS A 1 94 ? -0.317 5.935 -0.432 1.00 69.69 94 CYS A O 1
ATOM 732 N N . VAL A 1 95 ? -1.445 4.686 1.035 1.00 67.44 95 VAL A N 1
ATOM 733 C CA . VAL A 1 95 ? -2.754 5.027 0.436 1.00 67.44 95 VAL A CA 1
ATOM 734 C C . VAL A 1 95 ? -3.156 6.501 0.611 1.00 67.44 95 VAL A C 1
ATOM 736 O O . VAL A 1 95 ? -4.124 6.946 -0.004 1.00 67.44 95 VAL A O 1
ATOM 739 N N . GLU A 1 96 ? -2.442 7.267 1.434 1.00 68.75 96 GLU A N 1
ATOM 740 C CA . GLU A 1 96 ? -2.642 8.703 1.646 1.00 68.75 96 GLU A CA 1
ATOM 741 C C . GLU A 1 96 ? -1.821 9.590 0.696 1.00 68.75 96 GLU A C 1
ATOM 743 O O . GLU A 1 96 ? -2.128 10.772 0.549 1.00 68.75 96 GLU A O 1
ATOM 748 N N . MET A 1 97 ? -0.773 9.047 0.066 1.00 68.69 97 MET A N 1
ATOM 749 C CA . MET A 1 97 ? 0.211 9.840 -0.674 1.00 68.69 97 MET A CA 1
ATOM 750 C C . MET A 1 97 ? -0.329 10.343 -2.022 1.00 68.69 97 MET A C 1
ATOM 752 O O . MET A 1 97 ? -1.007 9.620 -2.755 1.00 68.69 97 MET A O 1
ATOM 756 N N . ARG A 1 98 ? 0.023 11.584 -2.380 1.00 66.44 98 ARG A N 1
ATOM 757 C CA . ARG A 1 98 ? -0.309 12.209 -3.670 1.00 66.44 98 ARG A CA 1
ATOM 758 C C . ARG A 1 98 ? 0.937 12.393 -4.523 1.00 66.44 98 ARG A C 1
ATOM 760 O O . ARG A 1 98 ? 2.014 12.710 -4.021 1.00 66.44 98 ARG A O 1
ATOM 767 N N . THR A 1 99 ? 0.778 12.271 -5.837 1.00 59.19 99 THR A N 1
ATOM 768 C CA . THR A 1 99 ? 1.880 12.483 -6.788 1.00 59.19 99 THR A CA 1
ATOM 769 C C . THR A 1 99 ? 2.305 13.952 -6.860 1.00 59.19 99 THR A C 1
ATOM 771 O O . THR A 1 99 ? 3.471 14.240 -7.121 1.00 59.19 99 THR A O 1
ATOM 774 N N . LEU A 1 100 ? 1.378 14.889 -6.620 1.00 54.41 100 LEU A N 1
ATOM 775 C CA . LEU A 1 100 ? 1.643 16.332 -6.696 1.00 54.41 100 LEU A CA 1
ATOM 776 C C . LEU A 1 100 ? 2.534 16.831 -5.549 1.00 54.41 100 LEU A C 1
ATOM 778 O O . LEU A 1 100 ? 3.438 17.621 -5.805 1.00 54.41 100 LEU A O 1
ATOM 782 N N . ASP A 1 101 ? 2.368 16.301 -4.336 1.00 54.91 101 ASP A N 1
ATOM 783 C CA . ASP A 1 101 ? 3.138 16.736 -3.159 1.00 54.91 101 ASP A CA 1
ATOM 784 C C . ASP A 1 101 ? 4.642 16.430 -3.302 1.00 54.91 101 ASP A C 1
ATOM 786 O O . ASP A 1 101 ? 5.490 17.121 -2.740 1.00 54.91 101 ASP A O 1
ATOM 790 N N . GLN A 1 102 ? 5.000 15.413 -4.096 1.00 53.72 102 GLN A N 1
ATOM 791 C CA . GLN A 1 102 ? 6.398 15.030 -4.326 1.00 53.72 102 GLN A CA 1
ATOM 792 C C . GLN A 1 102 ? 7.061 15.792 -5.481 1.00 53.72 102 GLN A C 1
ATOM 794 O O . GLN A 1 102 ? 8.282 15.957 -5.464 1.00 53.72 102 GLN A O 1
ATOM 799 N N . HIS A 1 103 ? 6.284 16.310 -6.442 1.00 53.97 103 HIS A N 1
ATOM 800 C CA . HIS A 1 103 ? 6.811 17.169 -7.514 1.00 53.97 103 HIS A CA 1
ATOM 801 C C . HIS A 1 103 ? 7.288 18.530 -6.998 1.00 53.97 103 HIS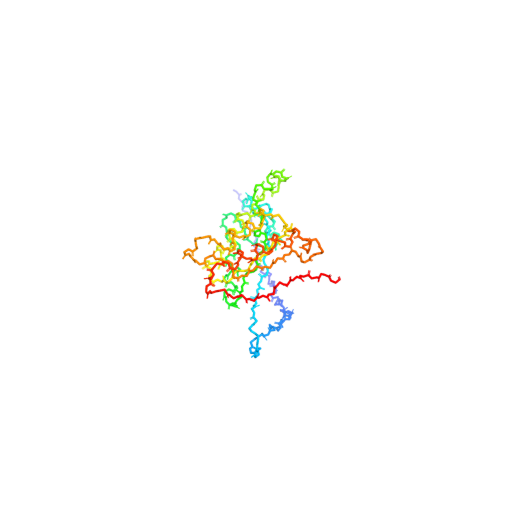 A C 1
ATOM 803 O O . HIS A 1 103 ? 8.191 19.109 -7.595 1.00 53.97 103 HIS A O 1
ATOM 809 N N . GLU A 1 104 ? 6.728 19.021 -5.890 1.00 57.00 104 GLU A N 1
ATOM 810 C CA . GLU A 1 104 ? 7.173 20.279 -5.275 1.00 57.00 104 GLU A CA 1
ATOM 811 C C . GLU A 1 104 ? 8.406 20.113 -4.370 1.00 57.00 104 GLU A C 1
ATOM 813 O O . GLU A 1 104 ? 9.161 21.065 -4.187 1.00 57.00 104 GLU A O 1
ATOM 818 N N . GLY A 1 105 ? 8.637 18.912 -3.824 1.00 62.69 105 GLY A N 1
ATOM 819 C CA . GLY A 1 105 ? 9.738 18.647 -2.891 1.00 62.69 105 GLY A CA 1
ATOM 820 C C . GLY A 1 105 ? 10.993 18.040 -3.524 1.00 62.69 105 GLY A C 1
ATOM 821 O O . GLY A 1 105 ? 12.095 18.526 -3.277 1.00 62.69 105 GLY A O 1
ATOM 822 N N . PHE A 1 106 ? 10.839 16.965 -4.310 1.00 71.38 106 PHE A N 1
ATOM 823 C CA . PHE A 1 106 ? 11.953 16.129 -4.791 1.00 71.38 106 PHE A CA 1
ATOM 824 C C . PHE A 1 106 ? 11.671 15.532 -6.185 1.00 71.38 106 PHE A C 1
ATOM 826 O O . PHE A 1 106 ? 11.479 14.316 -6.316 1.00 71.38 106 PHE A O 1
ATOM 833 N N . PRO A 1 107 ? 11.638 16.350 -7.252 1.00 79.19 107 PRO A N 1
ATOM 834 C CA . PRO A 1 107 ? 11.343 15.877 -8.607 1.00 79.19 107 PRO A CA 1
ATOM 835 C C . PRO A 1 107 ? 12.338 14.816 -9.117 1.00 79.19 107 PRO A C 1
ATOM 837 O O . PRO A 1 107 ? 11.974 13.956 -9.924 1.00 79.19 107 PRO A O 1
ATOM 840 N N . GLU A 1 108 ? 13.574 14.809 -8.615 1.00 85.94 108 GLU A N 1
ATOM 841 C CA . GLU A 1 108 ? 14.618 13.838 -8.962 1.00 85.94 108 GLU A CA 1
ATOM 842 C C . GLU A 1 108 ? 14.295 12.416 -8.492 1.00 85.94 108 GLU A C 1
ATOM 844 O O . GLU A 1 108 ? 14.843 11.456 -9.031 1.00 85.94 108 GLU A O 1
ATOM 849 N N . ALA A 1 109 ? 13.390 12.260 -7.519 1.00 86.50 109 ALA A N 1
ATOM 850 C CA . ALA A 1 109 ? 12.965 10.951 -7.039 1.00 86.50 109 ALA A CA 1
ATOM 851 C C . ALA A 1 109 ? 12.137 10.180 -8.078 1.00 86.50 109 ALA A C 1
ATOM 853 O O . ALA A 1 109 ? 11.915 8.987 -7.886 1.00 86.50 109 ALA A O 1
ATOM 854 N N . LEU A 1 110 ? 11.660 10.835 -9.153 1.00 89.56 110 LEU A N 1
ATOM 855 C CA . LEU A 1 110 ? 10.851 10.226 -10.221 1.00 89.56 110 LEU A CA 1
ATOM 856 C C . LEU A 1 110 ? 9.710 9.357 -9.671 1.00 89.56 110 LEU A C 1
ATOM 858 O O . LEU A 1 110 ? 9.445 8.253 -10.153 1.00 89.56 110 LEU A O 1
ATOM 862 N N . ALA A 1 111 ? 9.077 9.850 -8.612 1.00 90.00 111 ALA A N 1
ATOM 863 C CA . ALA A 1 111 ? 8.140 9.076 -7.829 1.00 90.00 111 ALA A CA 1
ATOM 864 C C . ALA A 1 111 ? 6.709 9.133 -8.379 1.00 90.00 111 ALA A C 1
ATOM 866 O O . ALA A 1 111 ? 6.303 10.113 -9.020 1.00 90.00 111 ALA A O 1
ATOM 867 N N . ASP A 1 112 ? 5.950 8.071 -8.113 1.00 91.19 112 ASP A N 1
ATOM 868 C CA . ASP A 1 112 ? 4.534 7.949 -8.474 1.00 91.19 112 ASP A CA 1
ATOM 869 C C . ASP A 1 112 ? 3.757 7.098 -7.453 1.00 91.19 112 ASP A C 1
ATOM 871 O O . ASP A 1 112 ? 3.442 5.932 -7.705 1.00 91.19 112 ASP A O 1
ATOM 875 N N . PRO A 1 113 ? 3.475 7.643 -6.258 1.00 88.94 113 PRO A N 1
ATOM 876 C CA . PRO A 1 113 ? 2.734 6.901 -5.246 1.00 88.94 113 PRO A CA 1
ATOM 877 C C . PRO A 1 113 ? 1.317 6.537 -5.706 1.00 88.94 113 PRO A C 1
ATOM 879 O O . PRO A 1 113 ? 0.847 5.451 -5.382 1.00 88.94 113 PRO A O 1
ATOM 882 N N . GLU A 1 114 ? 0.644 7.384 -6.492 1.00 88.19 114 GLU A N 1
ATOM 883 C CA . GLU A 1 114 ? -0.713 7.086 -6.968 1.00 88.19 114 GLU A CA 1
ATOM 884 C C . GLU A 1 114 ? -0.714 5.988 -8.032 1.00 88.19 114 GLU A C 1
ATOM 886 O O . GLU A 1 114 ? -1.551 5.087 -7.966 1.00 88.19 114 GLU A O 1
ATOM 891 N N . GLY A 1 115 ? 0.235 6.024 -8.975 1.00 91.75 115 GLY A N 1
ATOM 892 C CA . GLY A 1 115 ? 0.416 4.958 -9.959 1.00 91.75 115 GLY A CA 1
ATOM 893 C C . GLY A 1 115 ? 0.715 3.612 -9.299 1.00 91.75 115 GLY A C 1
ATOM 894 O O . GLY A 1 115 ? 0.130 2.597 -9.683 1.00 91.75 115 GLY A O 1
ATOM 895 N N . LEU A 1 116 ? 1.557 3.614 -8.262 1.00 93.62 116 LEU A N 1
ATOM 896 C CA . LEU A 1 116 ? 1.871 2.418 -7.487 1.00 93.62 116 LEU A CA 1
ATOM 897 C C . LEU A 1 116 ? 0.657 1.894 -6.700 1.00 93.62 116 LEU A C 1
ATOM 899 O O . LEU A 1 116 ? 0.330 0.713 -6.804 1.00 93.62 116 LEU A O 1
ATOM 903 N N . VAL A 1 117 ? -0.037 2.752 -5.939 1.00 91.19 117 VAL A N 1
ATOM 904 C CA . VAL A 1 117 ? -1.264 2.373 -5.207 1.00 91.19 117 VAL A CA 1
ATOM 905 C C . VAL A 1 117 ? -2.282 1.776 -6.173 1.00 91.19 117 VAL A C 1
ATOM 907 O O . VAL A 1 117 ? -2.828 0.706 -5.908 1.00 91.19 117 VAL A O 1
ATOM 910 N N . TRP A 1 118 ? -2.497 2.414 -7.325 1.00 90.94 118 TRP A N 1
ATOM 911 C CA . TRP A 1 118 ? -3.407 1.895 -8.336 1.00 90.94 118 TRP A CA 1
ATOM 912 C C . TRP A 1 118 ? -2.991 0.497 -8.811 1.00 90.94 118 TRP A C 1
ATOM 914 O O . TRP A 1 118 ? -3.836 -0.398 -8.827 1.00 90.94 118 TRP A O 1
ATOM 924 N N . GLN A 1 119 ? -1.715 0.272 -9.142 1.00 95.12 119 GLN A N 1
ATOM 925 C CA . GLN A 1 119 ? -1.238 -1.035 -9.608 1.00 95.12 119 GLN A CA 1
ATOM 926 C C . GLN A 1 119 ? -1.470 -2.131 -8.559 1.00 95.12 119 GLN A C 1
ATOM 928 O O . GLN A 1 119 ? -2.068 -3.163 -8.866 1.00 95.12 119 GLN A O 1
ATOM 933 N N . VAL A 1 120 ? -1.038 -1.903 -7.316 1.00 95.06 120 VAL A N 1
ATOM 934 C CA . VAL A 1 120 ? -1.096 -2.918 -6.252 1.00 95.06 120 VAL A CA 1
ATOM 935 C C . VAL A 1 120 ? -2.537 -3.277 -5.898 1.00 95.06 120 VAL A C 1
ATOM 937 O O . VAL A 1 120 ? -2.868 -4.462 -5.798 1.00 95.06 120 VAL A O 1
ATOM 940 N N . LEU A 1 121 ? -3.407 -2.275 -5.736 1.00 92.69 121 LEU A N 1
ATOM 941 C CA . LEU A 1 121 ? -4.809 -2.511 -5.393 1.00 92.69 121 LEU A CA 1
ATOM 942 C C . LEU A 1 121 ? -5.545 -3.246 -6.521 1.00 92.69 121 LEU A C 1
ATOM 944 O O . LEU A 1 121 ? -6.244 -4.222 -6.251 1.00 92.69 121 LEU A O 1
ATOM 948 N N . ASN A 1 122 ? -5.345 -2.845 -7.783 1.00 92.69 122 ASN A N 1
ATOM 949 C CA . ASN A 1 122 ? -5.979 -3.524 -8.919 1.00 92.69 122 ASN A CA 1
ATOM 950 C C . ASN A 1 122 ? -5.476 -4.962 -9.077 1.00 92.69 122 ASN A C 1
ATOM 952 O O . ASN A 1 122 ? -6.295 -5.857 -9.249 1.00 92.69 122 ASN A O 1
ATOM 956 N N . SER A 1 123 ? -4.173 -5.211 -8.913 1.00 95.62 123 SER A N 1
ATOM 957 C CA . SER A 1 123 ? -3.612 -6.569 -8.906 1.00 95.62 123 SER A CA 1
ATOM 958 C C . SER A 1 123 ? -4.284 -7.468 -7.857 1.00 95.62 123 SER A C 1
ATOM 960 O O . SER A 1 123 ? -4.614 -8.627 -8.120 1.00 95.62 123 SER A O 1
ATOM 962 N N . ALA A 1 124 ? -4.520 -6.939 -6.655 1.00 94.94 124 ALA A N 1
ATOM 963 C CA . ALA A 1 124 ? -5.172 -7.672 -5.577 1.00 94.94 124 ALA A CA 1
ATOM 964 C C . ALA A 1 124 ? -6.669 -7.913 -5.844 1.00 94.94 124 ALA A C 1
ATOM 966 O O . ALA A 1 124 ? -7.158 -9.036 -5.687 1.00 94.94 124 ALA A O 1
ATOM 967 N N . TRP A 1 125 ? -7.398 -6.891 -6.290 1.00 93.62 125 TRP A N 1
ATOM 968 C CA . TRP A 1 125 ? -8.819 -7.022 -6.609 1.00 93.62 125 TRP A CA 1
ATOM 969 C C . TRP A 1 125 ? -9.071 -7.940 -7.810 1.00 93.62 125 TRP A C 1
ATOM 971 O O . TRP A 1 125 ? -9.991 -8.754 -7.754 1.00 93.62 125 TRP A O 1
ATOM 981 N N . ASP A 1 126 ? -8.224 -7.904 -8.841 1.00 94.62 126 ASP A N 1
ATOM 982 C CA . ASP A 1 126 ? -8.314 -8.806 -9.998 1.00 94.62 126 ASP A CA 1
ATOM 983 C C . ASP A 1 126 ? -8.023 -10.267 -9.612 1.00 94.62 126 ASP A C 1
ATOM 985 O O . ASP A 1 126 ? -8.612 -11.195 -10.168 1.00 94.62 126 ASP A O 1
ATOM 989 N N . ALA A 1 127 ? -7.180 -10.492 -8.595 1.00 95.69 127 ALA A N 1
ATOM 990 C CA . ALA A 1 127 ? -6.976 -11.805 -7.977 1.00 95.69 127 ALA A CA 1
ATOM 991 C C . ALA A 1 127 ? -8.085 -12.198 -6.976 1.00 95.69 127 ALA A C 1
ATOM 993 O O . ALA A 1 127 ? -8.073 -13.312 -6.436 1.00 95.69 127 ALA A O 1
ATOM 994 N N . ASN A 1 128 ? -9.050 -11.306 -6.726 1.00 93.31 128 ASN A N 1
ATOM 995 C CA . ASN A 1 128 ? -10.143 -11.472 -5.775 1.00 93.31 128 ASN A CA 1
ATOM 996 C C . ASN A 1 128 ? -9.638 -11.827 -4.361 1.00 93.31 128 ASN A C 1
ATOM 998 O O . ASN A 1 128 ? -10.082 -12.820 -3.761 1.00 93.31 128 ASN A O 1
ATOM 1002 N N . ILE A 1 129 ? -8.662 -11.058 -3.864 1.00 93.31 129 ILE A N 1
ATOM 1003 C CA . ILE A 1 129 ? -8.188 -11.113 -2.473 1.00 93.31 129 ILE A CA 1
ATO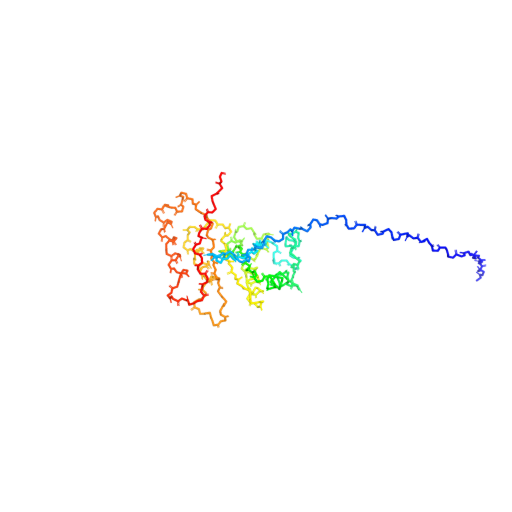M 1004 C C . ILE A 1 129 ? -8.597 -9.846 -1.703 1.00 93.31 129 ILE A C 1
ATOM 1006 O O . ILE A 1 129 ? -8.660 -8.766 -2.295 1.00 93.31 129 ILE A O 1
ATOM 1010 N N . PRO A 1 130 ? -8.864 -9.943 -0.387 1.00 91.81 130 PRO A N 1
ATOM 1011 C CA . PRO A 1 130 ? -9.132 -8.770 0.437 1.00 91.81 130 PRO A CA 1
ATOM 1012 C C . PRO A 1 130 ? -7.907 -7.859 0.517 1.00 91.81 130 PRO A C 1
ATOM 1014 O O . PRO A 1 130 ? -6.770 -8.340 0.563 1.00 91.81 130 PRO A O 1
ATOM 1017 N N . VAL A 1 131 ? -8.148 -6.551 0.607 1.00 91.38 131 VAL A N 1
ATOM 1018 C CA . VAL A 1 131 ? -7.083 -5.556 0.758 1.00 91.38 131 VAL A CA 1
ATOM 1019 C C . VAL A 1 131 ? -7.318 -4.702 1.995 1.00 91.38 131 VAL A C 1
ATOM 1021 O O . VAL A 1 131 ? -8.412 -4.179 2.198 1.00 91.38 131 VAL A O 1
ATOM 1024 N N . ALA A 1 132 ? -6.291 -4.563 2.822 1.00 90.69 132 ALA A N 1
ATOM 1025 C CA . ALA A 1 132 ? -6.214 -3.599 3.906 1.00 90.69 132 ALA A CA 1
ATOM 1026 C C . ALA A 1 132 ? -5.252 -2.464 3.530 1.00 90.69 132 ALA A C 1
ATOM 1028 O O . ALA A 1 132 ? -4.341 -2.660 2.725 1.00 90.69 132 ALA A O 1
ATOM 1029 N N . GLY A 1 133 ? -5.479 -1.279 4.093 1.00 87.44 133 GLY A N 1
ATOM 1030 C CA . GLY A 1 133 ? -4.624 -0.113 3.880 1.00 87.44 133 GLY A CA 1
ATOM 1031 C C . GLY A 1 133 ? -3.994 0.413 5.164 1.00 87.44 133 GLY A C 1
ATOM 1032 O O . GLY A 1 133 ? -4.571 0.297 6.245 1.00 87.44 133 GLY A O 1
ATOM 1033 N N . GLU A 1 134 ? -2.852 1.068 5.017 1.00 84.88 134 GLU A N 1
ATOM 1034 C CA . GLU A 1 134 ? -2.139 1.813 6.054 1.00 84.88 134 GLU A CA 1
ATOM 1035 C C . GLU A 1 134 ? -1.669 3.157 5.495 1.00 84.88 134 GLU A C 1
ATOM 1037 O O . GLU A 1 134 ? -1.248 3.238 4.339 1.00 84.88 134 GLU A O 1
ATOM 1042 N N . ASN A 1 135 ? -1.693 4.217 6.306 1.00 82.12 135 ASN A N 1
ATOM 1043 C CA . ASN A 1 135 ? -0.997 5.452 5.940 1.00 82.12 135 ASN A CA 1
ATOM 1044 C C . ASN A 1 135 ? 0.514 5.297 6.176 1.00 82.12 135 ASN A C 1
ATOM 1046 O O . ASN A 1 135 ? 0.928 4.757 7.201 1.00 82.12 135 ASN A O 1
ATOM 1050 N N . ALA A 1 136 ? 1.344 5.775 5.252 1.00 70.81 136 ALA A N 1
ATOM 1051 C CA . ALA A 1 136 ? 2.800 5.727 5.380 1.00 70.81 136 ALA A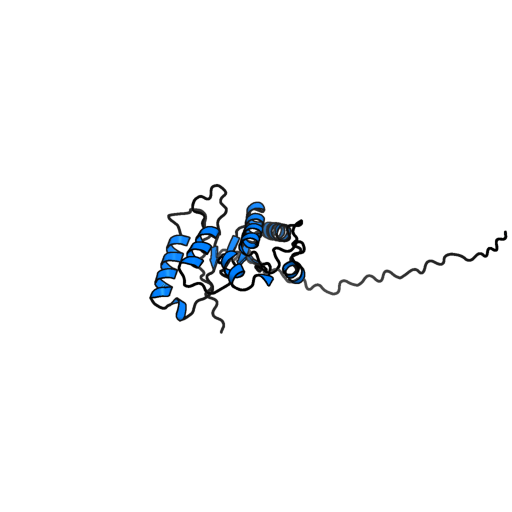 CA 1
ATOM 1052 C C . ALA A 1 136 ? 3.360 6.849 6.271 1.00 70.81 136 ALA A C 1
ATOM 1054 O O . ALA A 1 136 ? 4.345 6.642 6.982 1.00 70.81 136 ALA A O 1
ATOM 1055 N N . LEU A 1 137 ? 2.727 8.025 6.266 1.00 69.81 137 LEU A N 1
ATOM 1056 C CA . LEU A 1 137 ? 3.106 9.191 7.065 1.00 69.81 137 LEU A CA 1
ATOM 1057 C C . LEU A 1 137 ? 1.971 9.631 7.989 1.00 69.81 137 LEU A C 1
ATOM 1059 O O . LEU A 1 137 ? 0.792 9.453 7.688 1.00 69.81 137 LEU A O 1
ATOM 1063 N N . THR A 1 138 ? 2.318 10.232 9.130 1.00 67.31 138 THR A N 1
ATOM 1064 C CA . THR A 1 138 ? 1.332 10.829 10.042 1.00 67.31 138 THR A CA 1
ATOM 1065 C C . THR A 1 138 ? 0.562 11.939 9.335 1.00 67.31 138 THR A C 1
ATOM 1067 O O . THR A 1 138 ? 1.158 12.940 8.944 1.00 67.31 138 THR A O 1
ATOM 1070 N N . CYS A 1 139 ? -0.753 11.769 9.221 1.00 65.75 139 CYS A N 1
ATOM 1071 C CA . CYS A 1 139 ? -1.655 12.680 8.528 1.00 65.75 139 CYS A CA 1
ATOM 1072 C C . CYS A 1 139 ? -2.768 13.113 9.488 1.00 65.75 139 CYS A C 1
ATOM 1074 O O . CYS A 1 139 ? -3.680 12.336 9.756 1.00 65.75 139 CYS A O 1
ATOM 1076 N N . PHE A 1 140 ? -2.689 14.329 10.031 1.00 66.94 140 PHE A N 1
ATOM 1077 C CA . PHE A 1 140 ? -3.734 14.891 10.909 1.00 66.94 140 PHE A CA 1
ATOM 1078 C C . PHE A 1 140 ? -4.598 15.936 10.202 1.00 66.94 140 PHE A C 1
ATOM 1080 O O . PHE A 1 140 ? -5.473 16.547 10.815 1.00 66.94 140 PHE A O 1
ATOM 1087 N N . ASP A 1 141 ? -4.321 16.188 8.928 1.00 71.00 141 ASP A N 1
ATOM 1088 C CA . ASP A 1 141 ? -5.016 17.167 8.127 1.00 71.00 141 ASP A CA 1
ATOM 1089 C C . ASP A 1 141 ? -6.118 16.512 7.289 1.00 71.00 141 ASP A C 1
ATOM 1091 O O . ASP A 1 141 ? -6.073 15.353 6.872 1.00 71.00 141 ASP A O 1
ATOM 1095 N N . ARG A 1 142 ? -7.147 17.310 7.023 1.00 76.69 142 ARG A N 1
ATOM 1096 C CA . ARG A 1 142 ? -8.347 16.867 6.317 1.00 76.69 142 ARG A CA 1
ATOM 1097 C C . ARG A 1 142 ? -8.056 16.383 4.894 1.00 76.69 142 ARG A C 1
ATOM 1099 O O . ARG A 1 142 ? -8.873 15.658 4.325 1.00 76.69 142 ARG A O 1
ATOM 1106 N N . GLU A 1 143 ? -6.958 16.822 4.286 1.00 76.38 143 GLU A N 1
ATOM 1107 C CA . GLU A 1 143 ? -6.640 16.501 2.902 1.00 76.38 143 GLU A CA 1
ATOM 1108 C C . GLU A 1 143 ? -6.120 15.077 2.729 1.00 76.38 143 GLU A C 1
ATOM 1110 O O . GLU A 1 143 ? -6.605 14.380 1.827 1.00 76.38 143 GLU A O 1
ATOM 1115 N N . GLY A 1 144 ? -5.206 14.614 3.582 1.00 77.00 144 GLY A N 1
ATOM 1116 C CA . GLY A 1 144 ? -4.772 13.219 3.532 1.00 77.00 144 GLY A CA 1
ATOM 1117 C C . GLY A 1 144 ? -5.864 12.250 4.003 1.00 77.00 144 GLY A C 1
ATOM 1118 O O . GLY A 1 144 ? -6.074 11.226 3.354 1.00 77.00 144 GLY A O 1
ATOM 1119 N N . ASP A 1 145 ? -6.685 12.618 4.998 1.00 77.06 145 ASP A N 1
ATOM 1120 C CA . ASP A 1 145 ? -7.868 11.827 5.391 1.00 77.06 145 ASP A CA 1
ATOM 1121 C C . ASP A 1 145 ? -8.851 11.641 4.223 1.00 77.06 145 ASP A C 1
ATOM 1123 O O . ASP A 1 145 ? -9.394 10.554 4.005 1.00 77.06 145 ASP A O 1
ATOM 1127 N N . ASN A 1 146 ? -9.088 12.700 3.440 1.00 82.12 146 ASN A N 1
ATOM 1128 C CA . ASN A 1 146 ? -9.918 12.615 2.238 1.00 82.12 146 ASN A CA 1
ATOM 1129 C C . ASN A 1 146 ? -9.312 11.677 1.193 1.00 82.12 146 ASN A C 1
ATOM 1131 O O . ASN A 1 146 ? -10.058 10.926 0.570 1.00 82.12 146 ASN A O 1
ATOM 1135 N N . LYS A 1 147 ? -7.987 11.701 1.021 1.00 81.44 147 LYS A N 1
ATOM 1136 C CA . LYS A 1 147 ? -7.297 10.852 0.047 1.00 81.44 147 LYS A CA 1
ATOM 1137 C C . LYS A 1 147 ? -7.370 9.376 0.428 1.00 81.44 147 LYS A C 1
ATOM 1139 O O . LYS A 1 147 ? -7.684 8.541 -0.416 1.00 81.44 147 LYS A O 1
ATOM 1144 N N . ILE A 1 148 ? -7.182 9.066 1.711 1.00 81.88 148 ILE A N 1
ATOM 1145 C CA . ILE A 1 148 ? -7.398 7.713 2.232 1.00 81.88 148 ILE A CA 1
ATOM 1146 C C . ILE A 1 148 ? -8.831 7.269 1.928 1.00 81.88 148 ILE A C 1
ATOM 1148 O O . ILE A 1 148 ? -9.035 6.167 1.434 1.00 81.88 148 ILE A O 1
ATOM 1152 N N . LEU A 1 149 ? -9.825 8.129 2.170 1.00 81.12 149 LEU A N 1
ATOM 1153 C CA . LEU A 1 149 ? -11.232 7.810 1.920 1.00 81.12 149 LEU A CA 1
ATOM 1154 C C . LEU A 1 149 ? -11.549 7.552 0.440 1.00 81.12 149 LEU A C 1
ATOM 1156 O O . LEU A 1 149 ? -12.370 6.682 0.160 1.00 81.12 149 LEU A O 1
ATOM 1160 N N . GLU A 1 150 ? -10.912 8.267 -0.489 1.00 81.56 150 GLU A N 1
ATOM 1161 C CA . GLU A 1 150 ? -11.055 8.035 -1.935 1.00 81.56 150 GLU A CA 1
ATOM 1162 C C . GLU A 1 150 ? -10.596 6.631 -2.338 1.00 81.56 150 GLU A C 1
ATOM 1164 O O . GLU A 1 150 ? -11.288 5.959 -3.100 1.00 81.56 150 GLU A O 1
ATOM 1169 N N . ASN A 1 151 ? -9.465 6.179 -1.792 1.00 79.00 151 ASN A N 1
ATOM 1170 C CA . ASN A 1 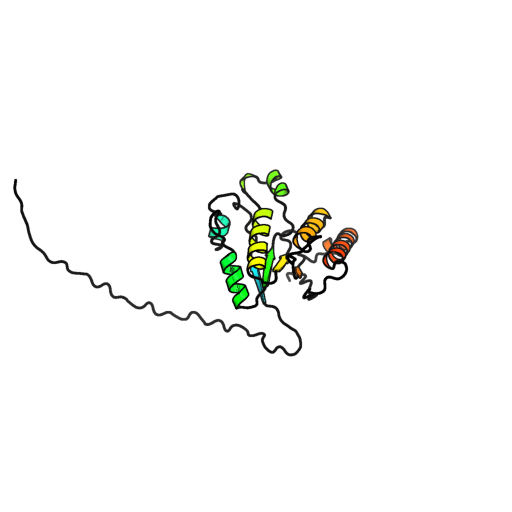151 ? -8.916 4.850 -2.061 1.00 79.00 151 ASN A CA 1
ATOM 1171 C C . ASN A 1 151 ? -9.635 3.747 -1.267 1.00 79.00 151 ASN A C 1
ATOM 1173 O O . ASN A 1 151 ? -9.759 2.617 -1.734 1.00 79.00 151 ASN A O 1
ATOM 1177 N N . ALA A 1 152 ? -10.100 4.061 -0.056 1.00 79.50 152 ALA A N 1
ATOM 1178 C CA . ALA A 1 152 ? -10.685 3.092 0.859 1.00 79.50 152 ALA A CA 1
ATOM 1179 C C . ALA A 1 152 ? -12.136 2.749 0.543 1.00 79.50 152 ALA A C 1
ATOM 1181 O O . ALA A 1 152 ? -12.528 1.591 0.670 1.00 79.50 152 ALA A O 1
ATOM 1182 N N . ASN A 1 153 ? -12.939 3.751 0.190 1.00 74.38 153 ASN A N 1
ATOM 1183 C CA . ASN A 1 153 ? -14.375 3.606 -0.012 1.00 74.38 153 ASN A CA 1
ATOM 1184 C C . ASN A 1 153 ? -14.844 4.559 -1.126 1.00 74.38 153 ASN A C 1
ATOM 1186 O O . ASN A 1 153 ? -15.397 5.631 -0.833 1.00 74.38 153 ASN A O 1
ATOM 1190 N N . PRO A 1 154 ? -14.607 4.199 -2.401 1.00 69.94 154 PRO A N 1
ATOM 1191 C CA . PRO A 1 154 ? -15.011 5.019 -3.533 1.00 69.94 154 PRO A CA 1
ATOM 1192 C C . PRO A 1 154 ? -16.525 5.266 -3.505 1.00 69.94 154 PRO A C 1
ATOM 1194 O O . PRO A 1 154 ? -17.319 4.354 -3.294 1.00 69.94 154 PRO A O 1
ATOM 1197 N N . TRP A 1 155 ? -16.954 6.510 -3.747 1.00 60.66 155 TRP A N 1
ATOM 1198 C CA . TRP A 1 155 ? -18.361 6.938 -3.606 1.00 60.66 155 TRP A CA 1
ATOM 1199 C C . TRP A 1 155 ? -19.352 6.217 -4.542 1.00 60.66 155 TRP A C 1
ATOM 1201 O O . TRP A 1 155 ? -20.566 6.339 -4.378 1.00 60.66 155 TRP A O 1
ATOM 1211 N N . ASN A 1 156 ? -18.839 5.487 -5.530 1.00 65.62 156 ASN A N 1
ATOM 1212 C CA . ASN A 1 156 ? -19.589 4.696 -6.490 1.00 65.62 156 ASN A CA 1
ATOM 1213 C C . ASN A 1 156 ? -18.711 3.510 -6.906 1.00 65.62 156 ASN A C 1
ATOM 1215 O O . ASN A 1 156 ? -17.908 3.637 -7.827 1.00 65.62 156 ASN A O 1
ATOM 1219 N N . ASP A 1 157 ? -18.828 2.402 -6.180 1.00 67.44 157 ASP A N 1
ATOM 1220 C CA . ASP A 1 157 ? -18.004 1.205 -6.358 1.00 67.44 157 ASP A CA 1
ATOM 1221 C C . ASP A 1 157 ? -18.838 0.043 -6.940 1.00 67.44 157 ASP A C 1
ATOM 1223 O O . ASP A 1 157 ? -19.272 -0.845 -6.202 1.00 67.44 157 ASP A O 1
ATOM 1227 N N . PRO A 1 158 ? -19.145 0.059 -8.254 1.00 71.69 158 PRO A N 1
ATOM 1228 C CA . PRO A 1 158 ? -19.896 -1.019 -8.898 1.00 71.69 158 PRO A CA 1
ATOM 1229 C C . PRO A 1 158 ? -19.114 -2.339 -8.932 1.00 71.69 158 PRO A C 1
ATOM 1231 O O . PRO A 1 158 ? -19.729 -3.402 -9.004 1.00 71.69 158 PRO A O 1
ATOM 1234 N N . ASP A 1 159 ? -17.783 -2.262 -8.857 1.00 75.56 159 ASP A N 1
ATOM 1235 C CA . ASP A 1 159 ? -16.876 -3.401 -8.988 1.00 75.56 159 ASP A CA 1
ATOM 1236 C C . ASP A 1 159 ? -16.519 -4.035 -7.631 1.00 75.56 159 ASP A C 1
ATOM 1238 O O . ASP A 1 159 ? -15.852 -5.068 -7.589 1.00 75.56 159 ASP A O 1
ATOM 1242 N N . GLY A 1 160 ? -16.960 -3.447 -6.512 1.00 75.19 160 GLY A N 1
ATOM 1243 C CA . GLY A 1 160 ? -16.633 -3.920 -5.163 1.00 75.19 160 GLY A CA 1
ATOM 1244 C C . GLY A 1 160 ? -15.159 -3.724 -4.778 1.00 75.19 160 GLY A C 1
ATOM 1245 O O . GLY A 1 160 ? -14.655 -4.414 -3.891 1.00 75.19 160 GLY A O 1
ATOM 1246 N N . ARG A 1 161 ? -14.463 -2.807 -5.451 1.00 85.44 161 ARG A N 1
ATOM 1247 C CA . ARG A 1 161 ? -13.065 -2.420 -5.264 1.00 85.44 161 ARG A CA 1
ATOM 1248 C C . ARG A 1 161 ? -12.928 -1.382 -4.147 1.00 85.44 161 ARG A C 1
ATOM 1250 O O . ARG A 1 161 ? -12.649 -0.206 -4.376 1.00 85.44 161 ARG A O 1
ATOM 1257 N N . HIS A 1 162 ? -13.100 -1.850 -2.916 1.00 85.44 162 HIS A N 1
ATOM 1258 C CA . HIS A 1 162 ? -12.883 -1.078 -1.693 1.00 85.44 162 HIS A CA 1
ATOM 1259 C C . HIS A 1 162 ? -11.946 -1.814 -0.731 1.00 85.44 162 HIS A C 1
ATOM 1261 O O . HIS A 1 162 ? -11.719 -3.025 -0.833 1.00 85.44 162 HIS A O 1
ATOM 1267 N N . LEU A 1 163 ? -11.389 -1.075 0.229 1.00 86.94 163 LEU A N 1
ATOM 1268 C CA . LEU A 1 163 ? -10.583 -1.664 1.289 1.00 86.94 163 LEU A CA 1
ATOM 1269 C C . LEU A 1 163 ? -11.481 -2.396 2.290 1.00 86.94 163 LEU A C 1
ATOM 1271 O O . LEU A 1 163 ? -12.501 -1.887 2.750 1.00 86.94 163 LEU A O 1
ATOM 1275 N N . SER A 1 164 ? -11.063 -3.599 2.666 1.00 87.06 164 SER A N 1
ATOM 1276 C CA . SER A 1 164 ? -11.710 -4.410 3.699 1.00 87.06 164 SER A CA 1
ATOM 1277 C C . SER A 1 164 ? -11.425 -3.886 5.107 1.00 87.06 164 SER A C 1
ATOM 1279 O O . SER A 1 164 ? -12.250 -4.053 6.004 1.00 87.06 164 SER A O 1
ATOM 1281 N N . ALA A 1 165 ? -10.262 -3.262 5.305 1.00 85.81 165 ALA A N 1
ATOM 1282 C CA . ALA A 1 165 ? -9.833 -2.689 6.573 1.00 85.81 165 ALA A CA 1
ATOM 1283 C C . ALA A 1 165 ? -8.833 -1.545 6.353 1.00 85.81 165 ALA A C 1
ATOM 1285 O O . ALA A 1 165 ? -8.199 -1.444 5.304 1.00 85.81 165 ALA A O 1
ATOM 1286 N N . PHE A 1 166 ? -8.668 -0.701 7.369 1.00 86.38 166 PHE A N 1
ATOM 1287 C CA . PHE A 1 166 ? -7.649 0.340 7.380 1.00 86.38 166 PHE A CA 1
ATOM 1288 C C . PHE A 1 166 ? -7.014 0.448 8.766 1.00 86.38 166 PHE A C 1
ATOM 1290 O O . PHE A 1 166 ? -7.727 0.517 9.772 1.00 86.38 166 PHE A O 1
ATOM 1297 N N . THR A 1 167 ? -5.687 0.492 8.817 1.00 86.25 167 THR A N 1
ATOM 1298 C CA . THR A 1 167 ? -4.903 0.652 10.041 1.00 86.25 167 THR A CA 1
ATOM 1299 C C . THR A 1 167 ? -4.265 2.039 10.043 1.00 86.25 167 THR A C 1
ATOM 1301 O O . THR A 1 167 ? -3.404 2.349 9.228 1.00 86.25 167 THR A O 1
ATOM 1304 N N . TYR A 1 168 ? -4.689 2.886 10.982 1.00 84.88 168 TYR A N 1
ATOM 1305 C CA . TYR A 1 168 ? -4.182 4.253 11.103 1.00 84.88 168 TYR A CA 1
ATOM 1306 C C . TYR A 1 168 ? -2.907 4.300 11.963 1.00 84.88 168 TYR A C 1
ATOM 1308 O O . TYR A 1 168 ? -2.915 3.942 13.147 1.00 84.88 168 TYR A O 1
ATOM 1316 N N . LEU A 1 169 ? -1.817 4.786 11.379 1.00 83.38 169 LEU A N 1
ATOM 1317 C CA . LEU A 1 169 ? -0.514 4.983 12.002 1.00 83.38 169 LEU A CA 1
ATOM 1318 C C . LEU A 1 169 ? -0.350 6.474 12.376 1.00 83.38 169 LEU A C 1
ATOM 1320 O O . LEU A 1 169 ? -0.254 7.340 11.518 1.00 83.38 169 LEU A O 1
ATOM 1324 N N . ARG A 1 170 ? -0.298 6.869 13.650 1.00 83.62 170 ARG A N 1
ATOM 1325 C CA . ARG A 1 170 ? -0.188 6.073 14.882 1.00 83.62 170 ARG A CA 1
ATOM 1326 C C . ARG A 1 170 ? -0.847 6.809 16.049 1.00 83.62 170 ARG A C 1
ATOM 1328 O O . ARG A 1 170 ? -0.907 8.039 16.058 1.00 83.62 170 ARG A O 1
ATOM 1335 N N . LEU A 1 171 ? -1.261 6.061 17.078 1.00 85.06 171 LEU A N 1
ATOM 1336 C CA . LEU A 1 171 ? -1.613 6.659 18.366 1.00 85.06 171 LEU A CA 1
ATOM 1337 C C . LEU A 1 171 ? -0.438 7.468 18.880 1.00 85.06 171 LEU A C 1
ATOM 1339 O O . LEU A 1 171 ? 0.661 6.955 19.080 1.00 85.06 171 LEU A O 1
ATOM 1343 N N . SER A 1 172 ? -0.707 8.725 19.154 1.00 85.56 172 SER A N 1
ATOM 1344 C CA . SER A 1 172 ? 0.241 9.617 19.782 1.00 85.56 172 SER A CA 1
ATOM 1345 C C . SER A 1 172 ? -0.529 10.600 20.655 1.00 85.56 172 SER A C 1
ATOM 1347 O O . SER A 1 172 ? -1.730 10.792 20.439 1.00 85.56 172 SER A O 1
ATOM 1349 N N . PRO A 1 173 ? 0.137 11.257 21.618 1.00 90.00 173 PRO A N 1
ATOM 1350 C CA . PRO A 1 173 ? -0.466 12.375 22.335 1.00 90.00 173 PRO A CA 1
ATOM 1351 C C . PRO A 1 173 ? -1.027 13.436 21.379 1.00 90.00 173 PRO A C 1
ATOM 1353 O O . PRO A 1 173 ? -2.118 13.938 21.622 1.00 90.00 173 PRO A O 1
ATOM 1356 N N . VAL A 1 174 ? -0.339 13.676 20.253 1.00 88.75 174 VAL A N 1
ATOM 1357 C CA . VAL A 1 174 ? -0.750 14.617 19.199 1.00 88.75 174 VAL A CA 1
ATOM 1358 C C . VAL A 1 174 ? -2.084 14.212 18.567 1.00 88.75 174 VAL A C 1
ATOM 1360 O O . VAL A 1 174 ? -2.957 15.057 18.402 1.00 88.75 174 VAL A O 1
ATOM 1363 N N . LEU A 1 175 ? -2.300 12.923 18.273 1.00 86.81 175 LEU A N 1
ATOM 1364 C CA . LEU A 1 175 ? -3.579 12.439 17.728 1.00 86.81 175 LEU A CA 1
ATOM 1365 C C . LEU A 1 175 ? -4.754 12.679 18.695 1.00 86.81 175 LEU A C 1
ATOM 1367 O O . LEU A 1 175 ? -5.872 12.929 18.256 1.00 86.81 175 LEU A O 1
ATOM 1371 N N . ILE A 1 176 ? -4.509 12.600 20.006 1.00 90.44 176 ILE A N 1
ATOM 1372 C CA . ILE A 1 176 ? -5.540 12.737 21.049 1.00 90.44 176 ILE A CA 1
ATOM 1373 C C . ILE A 1 176 ? -5.812 14.212 21.411 1.00 90.44 176 ILE A C 1
ATOM 1375 O O . ILE A 1 176 ? -6.739 14.514 22.167 1.00 90.44 176 ILE A O 1
ATOM 1379 N N . GLU A 1 177 ? -5.065 15.163 20.847 1.00 92.31 177 GLU A N 1
ATOM 1380 C CA . GLU A 1 177 ? -5.392 16.584 20.964 1.00 92.31 177 GLU A CA 1
ATOM 1381 C C . GLU A 1 177 ? -6.780 16.873 20.378 1.00 92.31 177 GLU A C 1
ATOM 1383 O O . GLU A 1 177 ? -7.169 16.317 19.352 1.00 92.31 177 GLU A O 1
ATOM 1388 N N . ARG A 1 178 ? -7.545 17.773 21.018 1.00 91.25 178 ARG A N 1
ATOM 1389 C CA . ARG A 1 178 ? -8.973 17.994 20.703 1.00 91.25 178 ARG A CA 1
ATOM 1390 C C . ARG A 1 178 ? -9.261 18.178 19.213 1.00 91.25 178 ARG A C 1
ATOM 1392 O O . ARG A 1 178 ? -10.264 17.660 18.728 1.00 91.25 178 ARG A O 1
ATOM 1399 N N . HIS A 1 179 ? -8.427 18.949 18.515 1.00 89.06 179 HIS A N 1
ATOM 1400 C CA . HIS A 1 179 ? -8.622 19.221 17.095 1.00 89.06 179 HIS A CA 1
ATOM 1401 C C . HIS A 1 179 ? -8.398 17.961 16.249 1.00 89.06 179 HIS A C 1
ATOM 1403 O O . HIS A 1 179 ? -9.309 17.541 15.538 1.00 89.06 179 HIS A O 1
ATOM 1409 N N . ASN A 1 180 ? -7.246 17.309 16.414 1.00 87.50 180 ASN A N 1
ATOM 1410 C CA . ASN A 1 180 ? -6.857 16.123 15.648 1.00 87.50 180 ASN A CA 1
ATOM 1411 C C . ASN A 1 180 ? -7.792 14.940 15.919 1.00 87.50 180 ASN A C 1
ATOM 1413 O O . ASN A 1 180 ? -8.206 14.252 14.990 1.00 87.50 180 ASN A O 1
ATOM 1417 N N . LEU A 1 181 ? -8.221 14.757 17.171 1.00 89.62 181 LEU A N 1
ATOM 1418 C CA . LEU A 1 181 ? -9.184 13.720 17.529 1.00 89.62 181 LEU A CA 1
ATOM 1419 C C . LEU A 1 181 ? -10.550 13.957 16.867 1.00 89.62 181 LEU A C 1
ATOM 1421 O O . LEU A 1 181 ? -11.203 13.006 16.446 1.00 89.62 181 LEU A O 1
ATOM 1425 N N . THR A 1 182 ? -10.974 15.218 16.731 1.00 90.25 182 THR A N 1
ATOM 1426 C CA . THR A 1 182 ? -12.233 15.564 16.048 1.00 90.25 182 THR A CA 1
ATOM 1427 C C . THR A 1 182 ? -12.166 15.253 14.550 1.00 90.25 182 THR A C 1
ATOM 1429 O O . THR A 1 182 ? -13.148 14.770 13.977 1.00 90.25 182 THR A O 1
ATOM 1432 N N . GLU A 1 183 ? -11.025 15.511 13.906 1.00 87.12 183 GLU A N 1
ATOM 1433 C CA . GLU A 1 183 ? -10.800 15.144 12.503 1.00 87.12 183 GLU A CA 1
ATOM 1434 C C . GLU A 1 183 ? -10.738 13.620 12.336 1.00 87.12 183 GLU A C 1
ATOM 1436 O O . GLU A 1 183 ? -11.482 13.069 11.524 1.00 87.12 183 GLU A O 1
ATOM 1441 N N . PHE A 1 184 ? -10.008 12.921 13.208 1.00 87.00 184 PHE A N 1
ATOM 1442 C CA . PHE A 1 18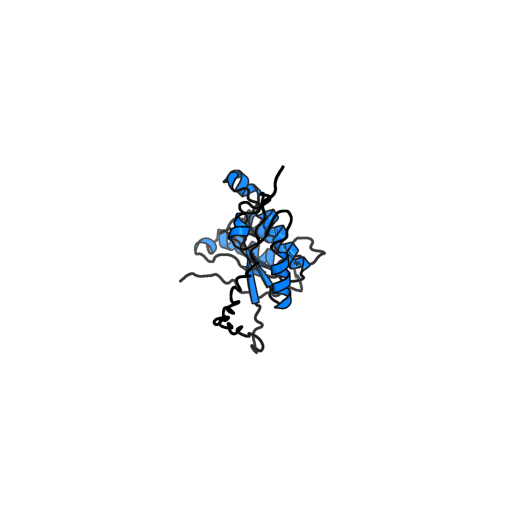4 ? -9.953 11.460 13.222 1.00 87.00 184 PHE A CA 1
ATOM 1443 C C . PHE A 1 184 ? -11.337 10.818 13.421 1.00 87.00 184 PHE A C 1
ATOM 1445 O O . PHE A 1 184 ? -11.709 9.884 12.712 1.00 87.00 184 PHE A O 1
ATOM 1452 N N . GLU A 1 185 ? -12.168 11.338 14.329 1.00 88.44 185 GLU A N 1
ATOM 1453 C CA . GLU A 1 185 ? -13.553 10.876 14.476 1.00 88.44 185 GLU A CA 1
ATOM 1454 C C . GLU A 1 185 ? -14.365 11.047 13.188 1.00 88.44 185 GLU A C 1
ATOM 1456 O O . GLU A 1 185 ? -15.207 10.205 12.857 1.00 88.44 185 GLU A O 1
ATOM 1461 N N . ARG A 1 186 ? -14.161 12.155 12.467 1.00 86.25 186 ARG A N 1
ATOM 1462 C CA . ARG A 1 186 ? -14.829 12.408 11.188 1.00 86.25 186 ARG A CA 1
ATOM 1463 C C . ARG A 1 186 ? -14.345 11.430 10.124 1.00 86.25 186 ARG A C 1
ATOM 1465 O O . ARG A 1 186 ? -15.185 10.911 9.386 1.00 86.25 186 ARG A O 1
ATOM 1472 N N . PHE A 1 187 ? -13.044 11.168 10.065 1.00 85.44 187 PHE A N 1
ATOM 1473 C CA . PHE A 1 187 ? -12.447 10.148 9.211 1.00 85.44 187 PHE A CA 1
ATOM 1474 C C . PHE A 1 187 ? -13.087 8.778 9.472 1.00 85.44 187 PHE A C 1
ATOM 1476 O O . PHE A 1 187 ? -13.689 8.204 8.564 1.00 85.44 187 PHE A O 1
ATOM 1483 N N . VAL A 1 188 ? -13.111 8.319 10.728 1.00 86.75 188 VAL A N 1
ATOM 1484 C CA . VAL A 1 188 ? -13.724 7.038 11.128 1.00 86.75 188 VAL A CA 1
ATOM 1485 C C . VAL A 1 188 ? -15.206 6.971 10.741 1.00 86.75 188 VAL A C 1
ATOM 1487 O O . VAL A 1 188 ? -15.660 5.982 10.165 1.00 86.75 188 VAL A O 1
ATOM 1490 N N . LYS A 1 189 ? -15.978 8.037 10.994 1.00 85.94 189 LYS A N 1
ATOM 1491 C CA . LYS A 1 189 ? -17.401 8.103 10.611 1.00 85.94 189 LYS A CA 1
ATOM 1492 C C . LYS A 1 189 ? -17.604 7.961 9.101 1.00 85.94 189 LYS A C 1
ATOM 1494 O O . LYS A 1 189 ? -18.601 7.379 8.681 1.00 85.94 189 LYS A O 1
ATOM 1499 N N . ARG A 1 190 ? -16.689 8.485 8.282 1.00 83.06 190 ARG A N 1
ATOM 1500 C CA . ARG A 1 190 ? -16.756 8.372 6.817 1.00 83.06 190 ARG A CA 1
ATOM 1501 C C . ARG A 1 190 ? -16.287 7.008 6.316 1.00 83.06 190 ARG A C 1
ATOM 1503 O O . ARG A 1 190 ? -16.922 6.480 5.408 1.00 83.06 190 ARG A O 1
ATOM 1510 N N . MET A 1 191 ? -15.270 6.417 6.943 1.00 81.69 191 MET A N 1
ATOM 1511 C CA . MET A 1 191 ? -14.801 5.058 6.643 1.00 81.69 191 MET A CA 1
ATOM 1512 C C . MET A 1 191 ? -15.907 4.016 6.851 1.00 81.69 191 MET A C 1
ATOM 1514 O O . MET A 1 191 ? -16.054 3.102 6.049 1.00 81.69 191 MET A O 1
ATOM 1518 N N . HIS A 1 192 ? -16.745 4.180 7.880 1.00 77.06 192 HIS A N 1
ATOM 1519 C CA . HIS A 1 192 ? -17.869 3.271 8.141 1.00 77.06 192 HIS A CA 1
ATOM 1520 C C . HIS A 1 192 ? -19.056 3.424 7.172 1.00 77.06 192 HIS A C 1
ATOM 1522 O O . HIS A 1 192 ? -19.961 2.584 7.171 1.00 77.06 192 HIS A O 1
ATOM 1528 N N . GLY A 1 193 ? -19.063 4.468 6.334 1.00 68.00 193 GLY A N 1
ATOM 1529 C CA . GLY A 1 193 ? -20.146 4.757 5.398 1.00 68.00 193 GLY A CA 1
ATOM 1530 C C . GLY A 1 193 ? -21.531 4.847 6.059 1.00 68.00 193 GLY A C 1
ATOM 1531 O O . GLY A 1 193 ? -21.690 4.904 7.278 1.00 68.00 193 GLY A O 1
ATOM 1532 N N . LYS A 1 194 ? -22.579 4.843 5.231 1.00 53.25 194 LYS A N 1
ATOM 1533 C CA . LYS A 1 194 ? -23.949 4.539 5.663 1.00 53.25 194 LYS A CA 1
ATOM 1534 C C . LYS A 1 194 ? -24.253 3.104 5.217 1.00 53.25 194 LYS A C 1
ATOM 1536 O O . LYS A 1 194 ? -24.819 2.907 4.152 1.00 53.25 194 LYS A O 1
ATOM 1541 N N . SER A 1 195 ? -23.831 2.114 6.008 1.00 48.28 195 SER A N 1
ATOM 1542 C CA . SER A 1 195 ? -24.236 0.701 5.865 1.00 48.28 195 SER A CA 1
ATOM 1543 C C . SER A 1 195 ? -23.708 -0.049 4.621 1.00 48.28 195 SER A C 1
ATOM 1545 O O . SER A 1 195 ? -24.496 -0.460 3.772 1.00 48.28 195 SER A O 1
ATOM 1547 N N . CYS A 1 196 ? -22.401 -0.326 4.539 1.00 40.28 196 CYS A N 1
ATOM 1548 C CA . CYS A 1 196 ? -21.881 -1.353 3.620 1.00 40.28 196 CYS A CA 1
ATOM 1549 C C . CYS A 1 196 ? -21.927 -2.738 4.302 1.00 40.28 196 CYS A C 1
ATOM 1551 O O . CYS A 1 196 ? -21.451 -2.885 5.425 1.00 40.28 196 CYS A O 1
ATOM 1553 N N . LYS A 1 197 ? -22.562 -3.735 3.667 1.00 37.72 197 LYS A N 1
ATOM 1554 C CA . LYS A 1 197 ? -23.003 -5.008 4.287 1.00 37.72 197 LYS A CA 1
ATOM 1555 C C . LYS A 1 197 ? -21.980 -6.157 4.267 1.00 37.72 197 LYS A C 1
ATOM 1557 O O . LYS A 1 197 ? -22.325 -7.258 4.685 1.00 37.72 197 LYS A O 1
ATOM 1562 N N . THR A 1 198 ? -20.749 -5.930 3.821 1.00 37.06 198 THR A N 1
ATOM 1563 C CA . THR A 1 198 ? -19.770 -7.019 3.607 1.00 37.06 198 THR A CA 1
ATOM 1564 C C . THR A 1 198 ? -18.359 -6.664 4.057 1.00 37.06 198 THR A C 1
ATOM 1566 O O . THR A 1 198 ? -17.366 -7.137 3.519 1.00 37.06 198 THR A O 1
ATOM 1569 N N . THR A 1 199 ? -18.259 -5.836 5.084 1.00 39.03 199 THR A N 1
ATOM 1570 C CA . THR A 1 199 ? -16.994 -5.487 5.717 1.00 39.03 199 THR A CA 1
ATOM 1571 C C . THR A 1 199 ? -16.697 -6.469 6.843 1.00 39.03 199 THR A C 1
ATOM 1573 O O . THR A 1 199 ? -17.451 -6.587 7.812 1.00 39.03 199 THR A O 1
ATOM 1576 N N . TRP A 1 200 ? -15.562 -7.158 6.739 1.00 38.38 200 TRP A N 1
ATOM 1577 C CA . TRP A 1 200 ? -14.910 -7.791 7.880 1.00 38.38 200 TRP A CA 1
ATOM 1578 C C . TRP A 1 200 ? -14.404 -6.686 8.817 1.00 38.38 200 TRP A C 1
ATOM 1580 O O . TRP A 1 200 ? -13.218 -6.378 8.864 1.00 38.38 200 TRP A O 1
ATOM 1590 N N . PHE A 1 201 ? -15.305 -6.034 9.552 1.00 37.00 201 PHE A N 1
ATOM 1591 C CA . PHE A 1 201 ? -14.909 -5.066 10.567 1.00 37.00 201 PHE A CA 1
ATOM 1592 C C . PHE A 1 201 ? -14.363 -5.812 11.784 1.00 37.00 201 PHE A C 1
ATOM 1594 O O . PHE A 1 201 ? -15.076 -6.081 12.749 1.00 37.00 201 PHE A O 1
ATOM 1601 N N . SER A 1 202 ? -13.068 -6.118 11.764 1.00 31.66 202 SER A N 1
ATOM 1602 C CA . SER A 1 202 ? -12.317 -6.228 13.007 1.00 31.66 202 SER A CA 1
ATOM 1603 C C . SER A 1 202 ? -11.864 -4.825 13.395 1.00 31.66 202 SER A C 1
ATOM 1605 O O . SER A 1 202 ? -10.904 -4.292 12.841 1.00 31.66 202 SER A O 1
ATOM 1607 N N . PHE A 1 203 ? -12.542 -4.237 14.382 1.00 33.00 203 PHE A N 1
ATOM 1608 C CA . PHE A 1 203 ? -11.975 -3.160 15.188 1.00 33.00 203 PHE A CA 1
ATOM 1609 C C . PHE A 1 203 ? -10.728 -3.709 15.893 1.00 33.00 203 PHE A C 1
ATOM 1611 O O . PHE A 1 203 ? -10.776 -4.235 17.003 1.00 33.00 203 PHE A O 1
ATOM 1618 N N . ARG A 1 204 ? -9.582 -3.587 15.239 1.00 35.28 204 ARG A N 1
ATOM 1619 C CA . ARG A 1 204 ? -8.318 -3.390 15.924 1.00 35.28 204 ARG A CA 1
ATOM 1620 C C . ARG A 1 204 ? -7.654 -2.221 15.240 1.00 35.28 204 ARG A C 1
ATOM 1622 O O . ARG A 1 204 ? -6.914 -2.386 14.280 1.00 35.28 204 ARG A O 1
ATOM 1629 N N . THR A 1 205 ? -7.875 -1.037 15.795 1.00 37.47 205 THR A N 1
ATOM 1630 C CA . THR A 1 205 ? -6.823 -0.033 15.799 1.00 37.47 205 THR A CA 1
ATOM 1631 C C . THR A 1 205 ? -5.646 -0.700 16.513 1.00 37.47 205 THR A C 1
ATOM 1633 O O . THR A 1 205 ? -5.545 -0.664 17.739 1.00 37.47 205 THR A O 1
ATOM 1636 N N . LEU A 1 206 ? -4.794 -1.414 15.769 1.00 38.88 206 LEU A N 1
ATOM 1637 C CA . LEU A 1 206 ? -3.453 -1.752 16.222 1.00 38.88 206 LEU A CA 1
ATOM 1638 C C . LEU A 1 206 ? -2.707 -0.427 16.226 1.00 38.88 206 LEU A C 1
ATOM 1640 O O . LEU A 1 206 ? -1.940 -0.088 15.332 1.00 38.88 206 LEU A O 1
ATOM 1644 N N . LEU A 1 207 ? -3.019 0.365 17.245 1.00 42.16 207 LEU A N 1
ATOM 1645 C CA . LEU A 1 207 ? -2.255 1.519 17.638 1.00 42.16 207 LEU A CA 1
ATOM 1646 C C . LEU A 1 207 ? -0.940 0.934 18.108 1.00 42.16 207 LEU A C 1
ATOM 1648 O O . LEU A 1 207 ? -0.797 0.507 19.249 1.00 42.16 207 LEU A O 1
ATOM 1652 N N . HIS A 1 208 ? -0.022 0.791 17.162 1.00 38.25 208 HIS A N 1
ATOM 1653 C CA . HIS A 1 208 ? 1.284 0.257 17.441 1.00 38.25 208 HIS A CA 1
ATOM 1654 C C . HIS A 1 208 ? 1.914 1.237 18.436 1.00 38.25 208 HIS A C 1
ATOM 1656 O O . HIS A 1 208 ? 2.239 2.373 18.104 1.00 38.25 208 HIS A O 1
ATOM 1662 N N . THR A 1 209 ? 2.039 0.846 19.692 1.00 32.75 209 THR A N 1
ATOM 1663 C CA . THR A 1 209 ? 2.897 1.520 20.662 1.00 32.75 209 THR A CA 1
ATOM 1664 C C . THR A 1 209 ? 4.247 0.830 20.539 1.00 32.75 209 THR A C 1
ATOM 1666 O O . THR A 1 209 ? 4.313 -0.388 20.686 1.00 32.75 209 THR A O 1
ATOM 1669 N N . GLN A 1 210 ? 5.305 1.546 20.152 1.00 32.94 210 GLN A N 1
ATOM 1670 C CA . GLN A 1 210 ? 6.643 1.031 20.452 1.00 32.94 210 GLN A CA 1
ATOM 1671 C C . GLN A 1 210 ? 6.849 1.214 21.958 1.00 32.94 210 GLN A C 1
ATOM 1673 O O . GLN A 1 210 ? 6.471 2.258 22.494 1.00 32.94 210 GLN A O 1
ATOM 1678 N N . ALA A 1 211 ? 7.309 0.152 22.616 1.00 34.16 211 ALA A N 1
ATOM 1679 C CA . ALA A 1 211 ? 7.743 0.191 24.006 1.00 34.16 211 ALA A CA 1
ATOM 1680 C C . ALA A 1 211 ? 9.065 0.957 24.124 1.00 34.16 211 ALA A C 1
ATOM 1682 O O . ALA A 1 211 ? 9.856 0.885 23.155 1.00 34.16 211 ALA A O 1
#

Sequence (211 aa):
MVRDSAGGTLVGENVDHNKVEDSSLEKFEERDFTGTPCVPVYIMLPVSGIHWWYKTASHPAELTAGFYNSCNRDGYAPISAMLKKHEAALNFTCVEMRTLDQHEGFPEALADPEGLVWQVLNSAWDANIPVAGENALTCFDREGDNKILENANPWNDPDGRHLSAFTYLRLSPVLIERHNLTEFERFVKRMHGKSCKTTWFSFRTLLHTQA

pLDDT: mean 73.16, std 23.19, range [27.64, 98.19]

Secondary structure (DSSP, 8-state):
---------------------------------TT-TT-----EEEE----TTTTSSS-HHHHHHT---BTTB-SSHHHHHHHHHTTPEEEE--TT--HHHHHHH-GGG---HHHHHHHHHHHHHHTT--EEEE-SS---SHHHHHHHHHHHS-SS-TT----SEEE-----TTTTSHHHHHHHHHHHHHHTTTT-TT-------------

Foldseek 3Di:
DDDDDDDDDDDPDPPDPPPPPPPDPPPPPPPDPPPPPPDDDAAEDEDEQLFFPLQPQQSVSCVVVVQRDGPPDQSQLVVLLVCLVVLHEYEYEQQLDDPVVCCVPPVVRSGDSPVSLVSNLCSNVVSVHAYEYEYPDQDLDLNSLVSSLCQAPPPDCPSPSHHLYYAYPADDPVCVPPSSVVSVVVSVVSSCPDDDPDRPDDPDNPRPDDD

Organism: Malus baccata (NCBI:txid106549)